Protein AF-A0A812PSZ4-F1 (afdb_monomer_lite)

Radius of gyration: 21.5 Å; chains: 1; bounding box: 54×51×53 Å

Foldseek 3Di:
DPDPDPPDDDDDDDDDDDDDDDDDPDDPPDDPPDPVNLVVVVVVVVVVCVPDVVVVVCQLLFKKKKWAQDPVLQVVLLVVLVVQVVQQVVQDDDPVCVVVVHDGDARPCHDPQLNSLLSVLVVQLVLDDDDLLNVLSVVVNPDDSVLVVQFWPGWAWPDSHDDPPGTTIIMTGTAPRHDPSNSVSSVSNQVVQCPDPPSSMHMGRDNDPSVVVVVSNVVVSVVVVD

pLDDT: mean 70.74, std 20.33, range [25.88, 92.56]

Secondary structure (DSSP, 8-state):
----SS--S---------------SSSSS-----HHHHHHHHHHHHHHHHT-THHHHHHHHHEEEEEE--HHHHHHHHHHHHHHHHHHHHTPPPHHHHHTTPPPPPPTT--HHHHHHHHHHHHHHHH--SSHHHHHHHHHHSS-HHHHHHHEEEEEESSSSPPTTSPEEEEEEE-TTS-HHHHHHHHHHHHHHHH-STTSEEEEE----HHHHHHHHHHHHHHHH-

Organism: NCBI:txid1628268

Sequence (226 aa):
MAAEHLAAALAYGNPVQQAPEGRARSTLARAEASSSDAELVTKLLRSRLLQGNSVQELLNSANLCLLVKAEEDKAHLSRLLEAYHAKQRDSALTPEQRRQGQQPKPHEWGPREVFVCSAVLERLAAKLTDGPGKEAVTALAEMSAEDMELYLANCGPEHATPKEGRPWKFKVSLTPLAPDSFRMHWTVLCKKLSRSKDLQWVLEPMRAPQTQVQKELWETLKARTA

Structure (mmCIF, N/CA/C/O backbone):
data_AF-A0A812PSZ4-F1
#
_entry.id   AF-A0A812PSZ4-F1
#
loop_
_atom_site.group_PDB
_atom_site.id
_atom_site.type_symbol
_atom_site.label_atom_id
_atom_site.label_alt_id
_atom_site.label_comp_id
_atom_site.label_asym_id
_atom_site.label_entity_id
_atom_site.label_seq_id
_atom_site.pdbx_PDB_ins_code
_atom_site.Cartn_x
_atom_site.Cartn_y
_atom_site.Cartn_z
_atom_site.occupancy
_atom_site.B_iso_or_equiv
_atom_site.auth_seq_id
_atom_site.auth_comp_id
_atom_site.auth_asym_id
_atom_site.auth_atom_id
_atom_site.pdbx_PDB_model_num
ATOM 1 N N . MET A 1 1 ? -19.575 23.545 -6.891 1.00 32.53 1 MET A N 1
ATOM 2 C CA . MET A 1 1 ? -18.444 24.365 -7.369 1.00 32.53 1 MET A CA 1
ATOM 3 C C . MET A 1 1 ? -17.154 23.618 -7.068 1.00 32.53 1 MET A C 1
ATOM 5 O O . MET A 1 1 ? -16.550 23.844 -6.034 1.00 32.53 1 MET A O 1
ATOM 9 N N . ALA A 1 2 ? -16.812 22.636 -7.901 1.00 33.97 2 ALA A N 1
ATOM 10 C CA . ALA A 1 2 ? -15.646 21.775 -7.716 1.00 33.97 2 ALA A CA 1
ATOM 11 C C . ALA A 1 2 ? -15.089 21.452 -9.105 1.00 33.97 2 ALA A C 1
ATOM 13 O O . ALA A 1 2 ? -15.500 20.471 -9.716 1.00 33.97 2 ALA A O 1
ATOM 14 N N . ALA A 1 3 ? -14.268 22.355 -9.646 1.00 34.34 3 ALA A N 1
ATOM 15 C CA . ALA A 1 3 ? -13.661 22.204 -10.967 1.00 34.34 3 ALA A CA 1
ATOM 16 C C . ALA A 1 3 ? -12.476 23.168 -11.186 1.00 34.34 3 ALA A C 1
ATOM 18 O O . ALA A 1 3 ? -12.420 23.796 -12.231 1.00 34.34 3 ALA A O 1
ATOM 19 N N . GLU A 1 4 ? -11.544 23.334 -10.234 1.00 34.75 4 GLU A N 1
ATOM 20 C CA . GLU A 1 4 ? -10.411 24.273 -10.433 1.00 34.75 4 GLU A CA 1
ATOM 21 C C . GLU A 1 4 ? -9.034 23.816 -9.906 1.00 34.75 4 GLU A C 1
ATOM 23 O O . GLU A 1 4 ? -8.120 24.623 -9.790 1.00 34.75 4 GLU A O 1
ATOM 28 N N . HIS A 1 5 ? -8.800 22.519 -9.678 1.00 35.69 5 HIS A N 1
ATOM 29 C CA . HIS A 1 5 ? -7.461 22.036 -9.277 1.00 35.69 5 HIS A CA 1
ATOM 30 C C . HIS A 1 5 ? -6.830 21.009 -10.228 1.00 35.69 5 HIS A C 1
ATOM 32 O O . HIS A 1 5 ? -6.075 20.146 -9.798 1.00 35.69 5 HIS A O 1
ATOM 38 N N . LEU A 1 6 ? -7.094 21.114 -11.536 1.00 34.34 6 LEU A N 1
ATOM 39 C CA . LEU A 1 6 ? -6.540 20.193 -12.546 1.00 34.34 6 LEU A CA 1
ATOM 40 C C . LEU A 1 6 ? -5.882 20.900 -13.749 1.00 34.34 6 LEU A C 1
ATOM 42 O O . LEU A 1 6 ? -5.831 20.349 -14.842 1.00 34.34 6 LEU A O 1
ATOM 46 N N . ALA A 1 7 ? -5.360 22.118 -13.560 1.00 32.59 7 ALA A N 1
ATOM 47 C CA . ALA A 1 7 ? -4.841 22.952 -14.653 1.00 32.59 7 ALA A CA 1
ATOM 48 C C . ALA A 1 7 ? -3.457 23.582 -14.382 1.00 32.59 7 ALA A C 1
ATOM 50 O O . ALA A 1 7 ? -3.260 24.766 -14.630 1.00 32.59 7 ALA A O 1
ATOM 51 N N . ALA A 1 8 ? -2.480 22.808 -13.897 1.00 32.72 8 ALA A N 1
ATOM 52 C CA . ALA A 1 8 ? -1.114 23.314 -13.677 1.00 32.72 8 ALA A CA 1
ATOM 53 C C . ALA A 1 8 ? 0.009 22.421 -14.246 1.00 32.72 8 ALA A C 1
ATOM 55 O O . ALA A 1 8 ? 1.119 22.432 -13.727 1.00 32.72 8 ALA A O 1
ATOM 56 N N . ALA A 1 9 ? -0.251 21.657 -15.317 1.00 33.12 9 ALA A N 1
ATOM 57 C CA . ALA A 1 9 ? 0.753 20.760 -15.914 1.00 33.12 9 ALA A CA 1
ATOM 58 C C . ALA A 1 9 ? 1.036 20.979 -17.415 1.00 33.12 9 ALA A C 1
ATOM 60 O O . ALA A 1 9 ? 1.727 20.170 -18.026 1.00 33.12 9 ALA A O 1
ATOM 61 N N . LEU A 1 10 ? 0.549 22.058 -18.039 1.00 36.53 10 LEU A N 1
ATOM 62 C CA . LEU A 1 10 ? 0.796 22.316 -19.466 1.00 36.53 10 LEU A CA 1
ATOM 63 C C . LEU A 1 10 ? 1.142 23.783 -19.738 1.00 36.53 10 LEU A C 1
ATOM 65 O O . LEU A 1 10 ? 0.261 24.590 -20.013 1.00 36.53 10 LEU A O 1
ATOM 69 N N . ALA A 1 11 ? 2.436 24.105 -19.720 1.00 31.66 11 ALA A N 1
ATOM 70 C CA . ALA A 1 11 ? 2.994 25.237 -20.463 1.00 31.66 11 ALA A CA 1
ATOM 71 C C . ALA A 1 11 ? 4.502 25.029 -20.696 1.00 31.66 11 ALA A C 1
ATOM 73 O O . ALA A 1 11 ? 5.339 25.330 -19.850 1.00 31.66 11 ALA A O 1
ATOM 74 N N . TYR A 1 12 ? 4.838 24.486 -21.867 1.00 28.44 12 TYR A N 1
ATOM 75 C CA . TYR A 1 12 ? 6.174 24.559 -22.460 1.00 28.44 12 TYR A CA 1
ATOM 76 C C . TYR A 1 12 ? 6.448 25.994 -22.941 1.00 28.44 12 TYR A C 1
ATOM 78 O O . TYR A 1 12 ? 5.582 26.600 -23.569 1.00 28.44 12 TYR A O 1
ATOM 86 N N . GLY A 1 13 ? 7.670 26.495 -22.742 1.00 25.88 13 GLY A N 1
ATOM 87 C CA . GLY A 1 13 ? 8.137 27.737 -23.366 1.00 25.88 13 GLY A CA 1
ATOM 88 C C . GLY A 1 13 ? 9.498 28.198 -22.847 1.00 25.88 13 GLY A C 1
ATOM 89 O O . GLY A 1 13 ? 9.572 28.959 -21.893 1.00 25.88 13 GLY A O 1
ATOM 90 N N . ASN A 1 14 ? 10.574 27.731 -23.480 1.00 30.83 14 ASN A N 1
ATOM 91 C CA . ASN A 1 14 ? 11.941 28.240 -23.295 1.00 30.83 14 ASN A CA 1
ATOM 92 C C . ASN A 1 14 ? 12.121 29.534 -24.130 1.00 30.83 14 ASN A C 1
ATOM 94 O O . ASN A 1 14 ? 11.454 29.658 -25.163 1.00 30.83 14 ASN A O 1
ATOM 98 N N . PRO A 1 15 ? 13.041 30.456 -23.776 1.00 35.78 15 PRO A N 1
ATOM 99 C CA . PRO A 1 15 ? 14.327 30.404 -24.477 1.00 35.78 15 PRO A CA 1
ATOM 100 C C . PRO A 1 15 ? 15.588 30.736 -23.649 1.00 35.78 15 PRO A C 1
ATOM 102 O O . PRO A 1 15 ? 15.593 31.470 -22.669 1.00 35.78 15 PRO A O 1
ATOM 105 N N . VAL A 1 16 ? 16.671 30.170 -24.182 1.00 35.59 16 VAL A N 1
ATOM 106 C CA . VAL A 1 16 ? 18.113 30.222 -23.890 1.00 35.59 16 VAL A CA 1
ATOM 107 C C . VAL A 1 16 ? 18.712 31.627 -23.699 1.00 35.59 16 VAL A C 1
ATOM 109 O O . VAL A 1 16 ? 18.491 32.492 -24.539 1.00 35.59 16 VAL A O 1
ATOM 112 N N . GLN A 1 17 ? 19.642 31.769 -22.738 1.00 31.45 17 GLN A N 1
ATOM 113 C CA . GLN A 1 17 ? 20.884 32.552 -22.894 1.00 31.45 17 GLN A CA 1
ATOM 114 C C . GLN A 1 17 ? 22.071 31.891 -22.140 1.00 31.45 17 GLN A C 1
ATOM 116 O O . GLN A 1 17 ? 21.931 31.401 -21.026 1.00 31.45 17 GLN A O 1
ATOM 121 N N . GLN A 1 18 ? 23.200 31.823 -22.856 1.00 28.73 18 GLN A N 1
ATOM 122 C CA . GLN A 1 18 ? 24.541 31.222 -22.637 1.00 28.73 18 GLN A CA 1
ATOM 123 C C . GLN A 1 18 ? 25.281 31.767 -21.390 1.00 28.73 18 GLN A C 1
ATOM 125 O O . GLN A 1 18 ? 24.938 32.855 -20.954 1.00 28.73 18 GLN A O 1
ATOM 130 N N . ALA A 1 19 ? 26.368 31.236 -20.803 1.00 28.03 19 ALA A N 1
ATOM 131 C CA . ALA A 1 19 ? 27.263 30.050 -20.812 1.00 28.03 19 ALA A CA 1
ATOM 132 C C . ALA A 1 19 ? 28.325 30.351 -19.689 1.00 28.03 19 ALA A C 1
ATOM 134 O O . ALA A 1 19 ? 28.126 31.324 -18.962 1.00 28.03 19 ALA A O 1
ATOM 135 N N . PRO A 1 20 ? 29.537 29.756 -19.616 1.00 41.50 20 PRO A N 1
ATOM 136 C CA . PRO A 1 20 ? 29.992 28.360 -19.634 1.00 41.50 20 PRO A CA 1
ATOM 137 C C . PRO A 1 20 ? 30.677 27.960 -18.297 1.00 41.50 20 PRO A C 1
ATOM 139 O O . PRO A 1 20 ? 31.147 28.820 -17.577 1.00 41.50 20 PRO A O 1
ATOM 142 N N . GLU A 1 21 ? 30.805 26.662 -18.006 1.00 32.38 21 GLU A N 1
ATOM 143 C CA . GLU A 1 21 ? 31.885 26.027 -17.207 1.00 32.38 21 GLU A CA 1
ATOM 144 C C . GLU A 1 21 ? 31.507 24.534 -17.107 1.00 32.38 21 GLU A C 1
ATOM 146 O O . GLU A 1 21 ? 30.445 24.167 -16.625 1.00 32.38 21 GLU A O 1
ATOM 151 N N . GLY A 1 22 ? 32.185 23.595 -17.761 1.00 27.23 22 GLY A N 1
ATOM 152 C CA . GLY A 1 22 ? 33.569 23.236 -17.486 1.00 27.23 22 GLY A CA 1
ATOM 153 C C . GLY A 1 22 ? 33.602 21.862 -16.801 1.00 27.23 22 GLY A C 1
ATOM 154 O O . GLY A 1 22 ? 33.708 21.781 -15.590 1.00 27.23 22 GLY A O 1
ATOM 155 N N . ARG A 1 23 ? 33.480 20.780 -17.591 1.00 39.84 23 ARG A N 1
ATOM 156 C CA . ARG A 1 23 ? 33.943 19.400 -17.293 1.00 39.84 23 ARG A CA 1
ATOM 157 C C . ARG A 1 23 ? 33.753 18.869 -15.850 1.00 39.84 23 ARG A C 1
ATOM 159 O O . ARG A 1 23 ? 34.704 18.849 -15.081 1.00 39.84 23 ARG A O 1
ATOM 166 N N . ALA A 1 24 ? 32.600 18.264 -15.538 1.00 35.78 24 ALA A N 1
ATOM 167 C CA . ALA A 1 24 ? 32.512 17.298 -14.420 1.00 35.78 24 ALA A CA 1
ATOM 168 C C . ALA A 1 24 ? 31.336 16.295 -14.477 1.00 35.78 24 ALA A C 1
ATOM 170 O O . ALA A 1 24 ? 31.001 15.681 -13.469 1.00 35.78 24 ALA A O 1
ATOM 171 N N . ARG A 1 25 ? 30.660 16.113 -15.620 1.00 35.38 25 ARG A N 1
ATOM 172 C CA . ARG A 1 25 ? 29.496 15.208 -15.714 1.00 35.38 25 ARG A CA 1
ATOM 173 C C . ARG A 1 25 ? 29.485 14.422 -17.024 1.00 35.38 25 ARG A C 1
ATOM 175 O O . ARG A 1 25 ? 28.700 14.731 -17.907 1.00 35.38 25 ARG A O 1
ATOM 182 N N . SER A 1 26 ? 30.376 13.440 -17.189 1.00 36.62 26 SER A N 1
ATOM 183 C CA . SER A 1 26 ? 30.213 12.409 -18.241 1.00 36.62 26 SER A CA 1
ATOM 184 C C . SER A 1 26 ? 31.081 11.148 -18.076 1.00 36.62 26 SER A C 1
ATOM 186 O O . SER A 1 26 ? 31.434 10.518 -19.066 1.00 36.62 26 SER A O 1
ATOM 188 N N . THR A 1 27 ? 31.414 10.720 -16.854 1.00 33.84 27 THR A N 1
ATOM 189 C CA . THR A 1 27 ? 32.215 9.488 -16.648 1.00 33.84 27 THR A CA 1
ATOM 190 C C . THR A 1 27 ? 31.611 8.471 -15.676 1.00 33.84 27 THR A C 1
ATOM 192 O O . THR A 1 27 ? 32.294 7.535 -15.283 1.00 33.84 27 THR A O 1
ATOM 195 N N . LEU A 1 28 ? 30.324 8.583 -15.327 1.00 35.78 28 LEU A N 1
ATOM 196 C CA . LEU A 1 28 ? 29.636 7.598 -14.469 1.00 35.78 28 LEU A CA 1
ATOM 197 C C . LEU A 1 28 ? 28.538 6.789 -15.177 1.00 35.78 28 LEU A C 1
ATOM 199 O O . LEU A 1 28 ? 27.848 6.006 -14.540 1.00 35.78 28 LEU A O 1
ATOM 203 N N . ALA A 1 29 ? 28.398 6.931 -16.496 1.00 38.75 29 ALA A N 1
ATOM 204 C CA . ALA A 1 29 ? 27.351 6.266 -17.272 1.00 38.75 29 ALA A CA 1
ATOM 205 C C . ALA A 1 29 ? 27.917 5.458 -18.449 1.00 38.75 29 ALA A C 1
ATOM 207 O O . ALA A 1 29 ? 27.446 5.604 -19.571 1.00 38.75 29 ALA A O 1
ATOM 208 N N . ARG A 1 30 ? 28.958 4.645 -18.214 1.00 39.66 30 ARG A N 1
ATOM 209 C CA . ARG A 1 30 ? 29.299 3.492 -19.072 1.00 39.66 30 ARG A CA 1
ATOM 210 C C . ARG A 1 30 ? 30.369 2.599 -18.435 1.00 39.66 30 ARG A C 1
ATOM 212 O O . ARG A 1 30 ? 31.444 2.410 -18.987 1.00 39.66 30 ARG A O 1
ATOM 219 N N . ALA A 1 31 ? 30.089 2.068 -17.251 1.00 39.00 31 ALA A N 1
ATOM 220 C CA . ALA A 1 31 ? 30.763 0.855 -16.807 1.00 39.00 31 ALA A CA 1
ATOM 221 C C . ALA A 1 31 ? 29.824 -0.296 -17.164 1.00 39.00 31 ALA A C 1
ATOM 223 O O . ALA A 1 31 ? 28.768 -0.448 -16.554 1.00 39.00 31 ALA A O 1
ATOM 224 N N . GLU A 1 32 ? 30.163 -1.043 -18.214 1.00 40.12 32 GLU A N 1
ATOM 225 C CA . GLU A 1 32 ? 29.604 -2.375 -18.424 1.00 40.12 32 GLU A CA 1
ATOM 226 C C . GLU A 1 32 ? 29.828 -3.142 -17.121 1.00 40.12 32 GLU A C 1
ATOM 228 O O . GLU A 1 32 ? 30.970 -3.333 -16.703 1.00 40.12 32 G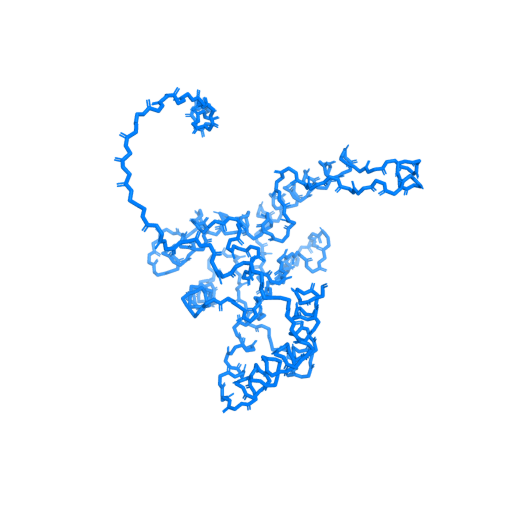LU A O 1
ATOM 233 N N . ALA A 1 33 ? 28.738 -3.468 -16.423 1.00 42.44 33 ALA A N 1
ATOM 234 C CA . ALA A 1 33 ? 28.789 -4.194 -15.168 1.00 42.44 33 ALA A CA 1
ATOM 235 C C . ALA A 1 33 ? 29.486 -5.529 -15.434 1.00 42.44 33 ALA A C 1
ATOM 237 O O . ALA A 1 33 ? 28.913 -6.446 -16.026 1.00 42.44 33 ALA A O 1
ATOM 238 N N . SER A 1 34 ? 30.755 -5.615 -15.042 1.00 44.41 34 SER A N 1
ATOM 239 C CA . SER A 1 34 ? 31.493 -6.859 -15.114 1.00 44.41 34 SER A CA 1
ATOM 240 C C . SER A 1 34 ? 30.770 -7.870 -14.219 1.00 44.41 34 SER A C 1
ATOM 242 O O . SER A 1 34 ? 30.321 -7.544 -13.117 1.00 44.41 34 SER A O 1
ATOM 244 N N . SER A 1 35 ? 30.635 -9.110 -14.689 1.00 51.97 35 SER A N 1
ATOM 245 C CA . SER A 1 35 ? 29.988 -10.219 -13.966 1.00 51.97 35 SER A CA 1
ATOM 246 C C . SER A 1 35 ? 30.483 -10.382 -12.516 1.00 51.97 35 SER A C 1
ATOM 248 O O . SER A 1 35 ? 29.769 -10.938 -11.686 1.00 51.97 35 SER A O 1
ATOM 250 N N . SER A 1 36 ? 31.692 -9.900 -12.215 1.00 50.34 36 SER A N 1
ATOM 251 C CA . SER A 1 36 ? 32.326 -9.910 -10.895 1.00 50.34 36 SER A CA 1
ATOM 252 C C . SER A 1 36 ? 31.709 -8.892 -9.928 1.00 50.34 36 SER A C 1
ATOM 254 O O . SER A 1 36 ? 31.480 -9.209 -8.760 1.00 50.34 36 SER A O 1
ATOM 256 N N . ASP A 1 37 ? 31.391 -7.684 -10.396 1.00 49.25 37 ASP A N 1
ATOM 257 C CA . ASP A 1 37 ? 30.901 -6.599 -9.536 1.00 49.25 37 ASP A CA 1
ATOM 258 C C . ASP A 1 37 ? 29.447 -6.826 -9.124 1.00 49.25 37 ASP A C 1
ATOM 260 O O . ASP A 1 37 ? 29.085 -6.628 -7.963 1.00 49.25 37 ASP A O 1
ATOM 264 N N . ALA A 1 38 ? 28.624 -7.345 -10.039 1.00 55.50 38 ALA A N 1
ATOM 265 C CA . ALA A 1 38 ? 27.256 -7.759 -9.734 1.00 55.50 38 ALA A CA 1
ATOM 266 C C . ALA A 1 38 ? 27.229 -8.891 -8.690 1.00 55.50 38 ALA A C 1
ATOM 268 O O . ALA A 1 38 ? 26.411 -8.879 -7.764 1.00 55.50 38 ALA A O 1
ATOM 269 N N . GLU A 1 39 ? 28.157 -9.847 -8.782 1.00 52.69 39 GLU A N 1
ATOM 270 C CA . GLU A 1 39 ? 28.282 -10.936 -7.813 1.00 52.69 39 GLU A CA 1
ATOM 271 C C . GLU A 1 39 ? 28.783 -10.431 -6.449 1.00 52.69 39 GLU A C 1
ATOM 273 O O . GLU A 1 39 ? 28.293 -10.871 -5.405 1.00 52.69 39 GLU A O 1
ATOM 278 N N . LEU A 1 40 ? 29.708 -9.468 -6.438 1.00 53.47 40 LEU A N 1
ATOM 279 C CA . LEU A 1 40 ? 30.221 -8.840 -5.221 1.00 53.47 40 LEU A CA 1
ATOM 280 C C . LEU A 1 40 ? 29.141 -8.015 -4.509 1.00 53.47 40 LEU A C 1
ATOM 282 O O . LEU A 1 40 ? 28.954 -8.170 -3.302 1.00 53.47 40 LEU A O 1
ATOM 286 N N . VAL A 1 41 ? 28.379 -7.204 -5.251 1.00 58.16 41 VAL A N 1
ATOM 287 C CA . VAL A 1 41 ? 27.218 -6.452 -4.742 1.00 58.16 41 VAL A CA 1
ATOM 288 C C . VAL A 1 41 ? 26.181 -7.415 -4.173 1.00 58.16 41 VAL A C 1
ATOM 290 O O . VAL A 1 41 ? 25.688 -7.220 -3.064 1.00 58.16 41 VAL A O 1
ATOM 293 N N . THR A 1 42 ? 25.925 -8.522 -4.868 1.00 54.72 42 THR A N 1
ATOM 294 C CA . THR A 1 42 ? 25.014 -9.572 -4.405 1.00 54.72 42 THR A CA 1
ATOM 295 C C . THR A 1 42 ? 25.499 -10.241 -3.113 1.00 54.72 42 THR A C 1
ATOM 297 O O . THR A 1 42 ? 24.707 -10.473 -2.194 1.00 54.72 42 THR A O 1
ATOM 300 N N . LYS A 1 43 ? 26.799 -10.542 -3.001 1.00 51.47 43 LYS A N 1
ATOM 301 C CA . LYS A 1 43 ? 27.416 -11.125 -1.795 1.00 51.47 43 LYS A CA 1
ATOM 302 C C . LYS A 1 43 ? 27.419 -10.139 -0.622 1.00 51.47 43 LYS A C 1
ATOM 304 O O . LYS A 1 43 ? 27.134 -10.547 0.503 1.00 51.47 43 LYS A O 1
ATOM 309 N N . LEU A 1 44 ? 27.664 -8.854 -0.876 1.00 56.09 44 LEU A N 1
ATOM 310 C CA . LEU A 1 44 ? 27.598 -7.780 0.120 1.00 56.09 44 LEU A CA 1
ATOM 311 C C . LEU A 1 44 ? 26.170 -7.556 0.620 1.00 56.09 44 LEU A C 1
ATOM 313 O O . LEU A 1 44 ? 25.963 -7.477 1.830 1.00 56.09 44 LEU A O 1
ATOM 317 N N . LEU A 1 45 ? 25.185 -7.541 -0.282 1.00 59.78 45 LEU A N 1
ATOM 318 C CA . LEU A 1 45 ? 23.765 -7.472 0.066 1.00 59.78 45 LEU A CA 1
ATOM 319 C C . LEU A 1 45 ? 23.349 -8.678 0.913 1.00 59.78 45 LEU A C 1
ATOM 321 O O . LEU A 1 45 ? 22.751 -8.500 1.970 1.00 59.78 45 LEU A O 1
ATOM 325 N N . ARG A 1 46 ? 23.731 -9.902 0.520 1.00 56.75 46 ARG A N 1
ATOM 326 C CA . ARG A 1 46 ? 23.471 -11.120 1.311 1.00 56.75 46 ARG A CA 1
ATOM 327 C C . ARG A 1 46 ? 24.122 -11.076 2.691 1.00 56.75 46 ARG A C 1
ATOM 329 O O . ARG A 1 46 ? 23.474 -11.444 3.664 1.00 56.75 46 ARG A O 1
ATOM 336 N N . SER A 1 47 ? 25.370 -10.622 2.784 1.00 55.38 47 SER A N 1
ATOM 337 C CA . SER A 1 47 ? 26.094 -10.504 4.055 1.00 55.38 47 SER A CA 1
ATOM 338 C C . SER A 1 47 ? 25.448 -9.467 4.980 1.00 55.38 47 SER A C 1
ATOM 340 O O . SER A 1 47 ? 25.192 -9.751 6.149 1.00 55.38 47 SER A O 1
ATOM 342 N N . ARG A 1 48 ? 25.086 -8.294 4.443 1.00 53.75 48 ARG A N 1
ATOM 343 C CA . ARG A 1 48 ? 24.406 -7.230 5.196 1.00 53.75 48 ARG A CA 1
ATOM 344 C C . ARG A 1 48 ? 23.005 -7.616 5.639 1.00 53.75 48 ARG A C 1
ATOM 346 O O . ARG A 1 48 ? 22.619 -7.260 6.747 1.00 53.75 48 ARG A O 1
ATOM 353 N N . LEU A 1 49 ? 22.281 -8.368 4.814 1.00 54.97 49 LEU A N 1
ATOM 354 C CA . LEU A 1 49 ? 21.018 -8.966 5.216 1.00 54.97 49 LEU A CA 1
ATOM 355 C C . LEU A 1 49 ? 21.277 -9.981 6.337 1.00 54.97 49 LEU A C 1
ATOM 357 O O . LEU A 1 49 ? 20.762 -9.815 7.422 1.00 54.97 49 LEU A O 1
ATOM 361 N N . LEU A 1 50 ? 22.143 -10.977 6.178 1.00 53.38 50 LEU A N 1
ATOM 362 C CA . LEU A 1 50 ? 22.272 -12.063 7.164 1.00 53.38 50 LEU A CA 1
ATOM 363 C C . LEU A 1 50 ? 22.858 -11.670 8.537 1.00 53.38 50 LEU A C 1
ATOM 365 O O . LEU A 1 50 ? 22.662 -12.415 9.494 1.00 53.38 50 LEU A O 1
ATOM 369 N N . GLN A 1 51 ? 23.561 -10.541 8.665 1.00 52.41 51 GLN A N 1
ATOM 370 C CA . GLN A 1 51 ? 24.287 -10.186 9.896 1.00 52.41 51 GLN A CA 1
ATOM 371 C C . GLN A 1 51 ? 23.477 -9.437 10.973 1.00 52.41 51 GLN A C 1
ATOM 373 O O . GLN A 1 51 ? 24.011 -9.199 12.054 1.00 52.41 51 GLN A O 1
ATOM 378 N N . GLY A 1 52 ? 22.212 -9.069 10.742 1.00 46.81 52 GLY A N 1
ATOM 379 C CA . GLY A 1 52 ? 21.450 -8.257 11.699 1.00 46.81 52 GLY A CA 1
ATOM 380 C C . GLY A 1 52 ? 20.201 -8.931 12.267 1.00 46.81 52 GLY A C 1
ATOM 381 O O . GLY A 1 52 ? 19.371 -9.439 11.513 1.00 46.81 52 GLY A O 1
ATOM 382 N N . ASN A 1 53 ? 19.955 -8.733 13.572 1.00 46.22 53 ASN A N 1
ATOM 383 C CA . ASN A 1 53 ? 18.591 -8.672 14.141 1.00 46.22 53 ASN A CA 1
ATOM 384 C C . ASN A 1 53 ? 17.659 -7.758 13.305 1.00 46.22 53 ASN A C 1
ATOM 386 O O . ASN A 1 53 ? 16.440 -7.921 13.311 1.00 46.22 53 ASN A O 1
ATOM 390 N N . SER A 1 54 ? 18.255 -6.862 12.513 1.00 50.22 54 SER A N 1
ATOM 391 C CA . SER A 1 54 ? 17.652 -6.051 11.464 1.00 50.22 54 SER A CA 1
ATOM 392 C C . SER A 1 54 ? 16.856 -6.837 10.427 1.00 50.22 54 SER A C 1
ATOM 394 O O . SER A 1 54 ? 15.881 -6.284 9.950 1.00 50.22 54 SER A O 1
ATOM 396 N N . VAL A 1 55 ? 17.176 -8.098 10.087 1.00 50.88 55 VAL A N 1
ATOM 397 C CA . VAL A 1 55 ? 16.312 -8.883 9.178 1.00 50.88 55 VAL A CA 1
ATOM 398 C C . VAL A 1 55 ? 14.973 -9.097 9.832 1.00 50.88 55 VAL A C 1
ATOM 400 O O . VAL A 1 55 ? 13.974 -8.770 9.228 1.00 50.88 55 VAL A O 1
ATOM 403 N N . GLN A 1 56 ? 14.919 -9.564 11.076 1.00 44.50 56 GLN A N 1
ATOM 404 C CA . GLN A 1 56 ? 13.650 -9.798 11.763 1.00 44.50 56 GLN A CA 1
ATOM 405 C C . GLN A 1 56 ? 12.796 -8.515 11.861 1.00 44.50 56 GLN A C 1
ATOM 407 O O . GLN A 1 56 ? 11.579 -8.570 11.696 1.00 44.50 56 GLN A O 1
ATOM 412 N N . GLU A 1 57 ? 13.419 -7.355 12.083 1.00 48.97 57 GLU A N 1
ATOM 413 C CA . GLU A 1 57 ? 12.748 -6.044 12.127 1.00 48.97 57 GLU A CA 1
ATOM 414 C C . GLU A 1 57 ? 12.342 -5.526 10.733 1.00 48.97 57 GLU A C 1
ATOM 416 O O . GLU A 1 57 ? 11.225 -5.031 10.558 1.00 48.97 57 GLU A O 1
ATOM 421 N N . LEU A 1 58 ? 13.185 -5.734 9.715 1.00 49.75 58 LEU A N 1
ATOM 422 C CA . LEU A 1 58 ? 12.857 -5.553 8.296 1.00 49.75 58 LEU A CA 1
ATOM 423 C C . LEU A 1 58 ? 11.690 -6.458 7.893 1.00 49.75 58 LEU A C 1
ATOM 425 O O . LEU A 1 58 ? 10.787 -6.006 7.210 1.00 49.75 58 LEU A O 1
ATOM 429 N N . LEU A 1 59 ? 11.663 -7.708 8.352 1.00 50.56 59 LEU A N 1
ATOM 430 C CA . LEU A 1 59 ? 10.643 -8.713 8.055 1.00 50.56 59 LEU A CA 1
ATOM 431 C C . LEU A 1 59 ? 9.300 -8.369 8.704 1.00 50.56 59 LEU A C 1
ATOM 433 O O . LEU A 1 59 ? 8.262 -8.482 8.057 1.00 50.56 59 LEU A O 1
ATOM 437 N N . ASN A 1 60 ? 9.321 -7.919 9.961 1.00 49.75 60 ASN A N 1
ATOM 438 C CA . ASN A 1 60 ? 8.118 -7.525 10.698 1.00 49.75 60 ASN A CA 1
ATOM 439 C C . ASN A 1 60 ? 7.513 -6.205 10.188 1.00 49.75 60 ASN A C 1
ATOM 441 O O . ASN A 1 60 ? 6.328 -5.963 10.407 1.00 49.75 60 ASN A O 1
ATOM 445 N N . SER A 1 61 ? 8.309 -5.361 9.521 1.00 54.78 61 SER A N 1
ATOM 446 C CA . SER A 1 61 ? 7.862 -4.105 8.899 1.00 54.78 61 SER A CA 1
ATOM 447 C C . SER A 1 61 ? 7.627 -4.212 7.388 1.00 54.78 61 SER A C 1
ATOM 449 O O . SER A 1 61 ? 6.974 -3.342 6.819 1.00 54.78 61 SER A O 1
ATOM 451 N N . ALA A 1 62 ? 8.132 -5.261 6.730 1.00 64.94 62 ALA A N 1
ATOM 452 C CA . ALA A 1 62 ? 8.037 -5.421 5.281 1.00 64.94 62 ALA A CA 1
ATOM 453 C C . ALA A 1 62 ? 6.692 -5.960 4.816 1.00 64.94 62 ALA A C 1
ATOM 455 O O . ALA A 1 62 ? 6.333 -5.700 3.682 1.00 64.94 62 ALA A O 1
ATOM 456 N N . ASN A 1 63 ? 5.948 -6.702 5.635 1.00 75.88 63 ASN A N 1
ATOM 457 C CA . ASN A 1 63 ? 4.650 -7.238 5.235 1.00 75.88 63 ASN A CA 1
ATOM 458 C C . ASN A 1 63 ? 3.578 -6.813 6.230 1.00 75.88 63 ASN A C 1
ATOM 460 O O . ASN A 1 63 ? 3.624 -7.163 7.408 1.00 75.88 63 ASN A O 1
ATOM 464 N N . LEU A 1 64 ? 2.589 -6.080 5.742 1.00 83.62 64 LEU A N 1
ATOM 465 C CA . LEU A 1 64 ? 1.491 -5.525 6.515 1.00 83.62 64 LEU A CA 1
ATOM 466 C C . LEU A 1 64 ? 0.163 -5.991 5.912 1.00 83.62 64 LEU A C 1
ATOM 468 O O . LEU A 1 64 ? 0.025 -6.165 4.699 1.00 83.62 64 LEU A O 1
ATOM 472 N N . CYS A 1 65 ? -0.832 -6.197 6.764 1.00 86.31 65 CYS A N 1
ATOM 473 C CA . CYS A 1 65 ? -2.197 -6.486 6.366 1.00 86.31 65 CYS A CA 1
ATOM 474 C C . CYS A 1 65 ? -3.120 -5.391 6.880 1.00 86.31 65 CYS A C 1
ATOM 476 O O . CYS A 1 65 ? -3.267 -5.201 8.085 1.00 86.31 65 CYS A O 1
ATOM 478 N N . LEU A 1 66 ? -3.751 -4.682 5.953 1.00 88.25 66 LEU A N 1
ATOM 479 C CA . LEU A 1 66 ? -4.746 -3.672 6.252 1.00 88.25 66 LEU A CA 1
ATOM 480 C C . LEU A 1 66 ? -6.146 -4.274 6.108 1.00 88.25 66 LEU A C 1
ATOM 482 O O . LEU A 1 66 ? -6.518 -4.792 5.058 1.00 88.25 66 LEU A O 1
ATOM 486 N N . LEU A 1 67 ? -6.927 -4.217 7.176 1.00 89.31 67 LEU A N 1
ATOM 487 C CA . LEU A 1 67 ? -8.279 -4.740 7.276 1.00 89.31 67 LEU A CA 1
ATOM 488 C C . LEU A 1 67 ? -9.270 -3.581 7.213 1.00 89.31 67 LEU A C 1
ATOM 490 O O . LEU A 1 67 ? -9.365 -2.795 8.155 1.00 89.31 67 LEU A O 1
ATOM 494 N N . VAL A 1 68 ? -10.049 -3.518 6.138 1.00 89.88 68 VAL A N 1
ATOM 495 C CA . VAL A 1 68 ? -11.124 -2.535 5.958 1.00 89.88 68 VAL A CA 1
ATOM 496 C C . VAL A 1 68 ? -12.439 -3.159 6.414 1.00 89.88 68 VAL A C 1
ATOM 498 O O . VAL A 1 68 ? -12.889 -4.149 5.831 1.00 89.88 68 VAL A O 1
ATOM 501 N N . LYS A 1 69 ? -13.060 -2.627 7.472 1.00 89.25 69 LYS A N 1
ATOM 502 C CA . LYS A 1 69 ? -14.326 -3.159 8.014 1.00 89.25 69 LYS A CA 1
ATOM 503 C C . LYS A 1 69 ? -15.545 -2.371 7.555 1.00 89.25 69 LYS A C 1
ATOM 505 O O . LYS A 1 69 ? -16.565 -2.996 7.284 1.00 89.25 69 LYS A O 1
ATOM 510 N N . ALA A 1 70 ? -15.428 -1.050 7.431 1.00 88.44 70 ALA A N 1
ATOM 511 C CA . ALA A 1 70 ? -16.529 -0.179 7.032 1.00 88.44 70 ALA A CA 1
ATOM 512 C C . ALA A 1 70 ? -17.009 -0.486 5.603 1.00 88.44 70 ALA A C 1
ATOM 514 O O . ALA A 1 70 ? -16.220 -0.452 4.658 1.00 88.44 70 ALA A O 1
ATOM 515 N N . GLU A 1 71 ? -18.305 -0.760 5.439 1.00 88.19 71 GLU A N 1
ATOM 516 C CA . GLU A 1 71 ? -18.898 -1.097 4.135 1.00 88.19 71 GLU A CA 1
ATOM 517 C C . GLU A 1 71 ? -18.810 0.059 3.131 1.00 88.19 71 GLU A C 1
ATOM 519 O O . GLU A 1 71 ? -18.552 -0.167 1.951 1.00 88.19 71 GLU A O 1
ATOM 524 N N . GLU A 1 72 ? -18.925 1.308 3.592 1.00 89.75 72 GLU A N 1
ATOM 525 C CA . GLU A 1 72 ? -18.753 2.492 2.740 1.00 89.75 72 GLU A CA 1
ATOM 526 C C . GLU A 1 72 ? -17.360 2.549 2.099 1.00 89.75 72 GLU A C 1
ATOM 528 O O . GLU A 1 72 ? -17.218 2.867 0.915 1.00 89.75 72 GLU A O 1
ATOM 533 N N . ASP A 1 73 ? -16.324 2.203 2.867 1.00 90.19 73 ASP A N 1
ATOM 534 C CA . ASP A 1 73 ? -14.944 2.184 2.388 1.00 90.19 73 ASP A CA 1
ATOM 535 C C . ASP A 1 73 ? -14.689 1.007 1.449 1.00 90.19 73 ASP A C 1
ATOM 537 O O . ASP A 1 73 ? -14.038 1.180 0.417 1.00 90.19 73 ASP A O 1
ATOM 541 N N . LYS A 1 74 ? -15.268 -0.164 1.739 1.00 90.81 74 LYS A N 1
ATOM 542 C CA . LYS A 1 74 ? -15.223 -1.313 0.823 1.00 90.81 74 LYS A CA 1
ATOM 543 C C . LYS A 1 74 ? -15.886 -0.990 -0.511 1.00 90.81 74 LYS A C 1
ATOM 545 O O . LYS A 1 74 ? -15.298 -1.262 -1.557 1.00 90.81 74 LYS A O 1
ATOM 550 N N . ALA A 1 75 ? -17.075 -0.389 -0.494 1.00 90.25 75 ALA A N 1
ATOM 551 C CA . ALA A 1 75 ? -17.796 -0.015 -1.707 1.00 90.25 75 ALA A CA 1
ATOM 552 C C . ALA A 1 75 ? -17.019 1.024 -2.526 1.00 90.25 75 ALA A C 1
ATOM 554 O O . ALA A 1 75 ? -16.907 0.896 -3.744 1.00 90.25 75 ALA A O 1
ATOM 555 N N . HIS A 1 76 ? -16.439 2.030 -1.867 1.00 90.94 76 HIS A N 1
ATOM 556 C CA . HIS A 1 76 ? -15.636 3.046 -2.542 1.00 90.94 76 HIS A CA 1
ATOM 557 C C . HIS A 1 76 ? -14.376 2.465 -3.197 1.00 90.94 76 HIS A C 1
ATOM 559 O O . HIS A 1 76 ? -14.157 2.677 -4.389 1.00 90.94 76 HIS A O 1
ATOM 565 N N . LEU A 1 77 ? -13.583 1.690 -2.450 1.00 90.94 77 LEU A N 1
ATOM 566 C CA . LEU A 1 77 ? -12.370 1.058 -2.977 1.00 90.94 77 LEU A CA 1
ATOM 567 C C . LEU A 1 77 ? -12.685 0.044 -4.086 1.00 90.94 77 LEU A C 1
ATOM 569 O O . LEU A 1 77 ? -11.927 -0.058 -5.047 1.00 90.94 77 LEU A O 1
ATOM 573 N N . SER A 1 78 ? -13.819 -0.663 -3.997 1.00 92.56 78 SER A N 1
ATOM 574 C CA . SER A 1 78 ? -14.269 -1.578 -5.057 1.00 92.56 78 SER A CA 1
ATOM 575 C C . SER A 1 78 ? -14.540 -0.828 -6.359 1.00 92.56 78 SER A C 1
ATOM 577 O O . SER A 1 78 ? -14.010 -1.212 -7.396 1.00 92.56 78 SER A O 1
ATOM 579 N N . ARG A 1 79 ? -15.271 0.294 -6.302 1.00 92.56 79 ARG A N 1
ATOM 580 C CA . ARG A 1 79 ? -15.541 1.126 -7.489 1.00 92.56 79 ARG A CA 1
ATOM 581 C C . ARG A 1 79 ? -14.261 1.685 -8.112 1.00 92.56 79 ARG A C 1
ATOM 583 O O . ARG A 1 79 ? -14.145 1.716 -9.333 1.00 92.56 79 ARG A O 1
ATOM 590 N N . LEU A 1 80 ? -13.294 2.108 -7.293 1.00 90.94 80 LEU A N 1
ATOM 591 C CA . LEU A 1 80 ? -11.998 2.589 -7.790 1.00 90.94 80 LEU A CA 1
ATOM 592 C C . LEU A 1 80 ? -11.207 1.483 -8.497 1.00 90.94 80 LEU A C 1
ATOM 594 O O . LEU A 1 80 ? -10.656 1.708 -9.574 1.00 90.94 80 LEU A O 1
ATOM 598 N N . LEU A 1 81 ? -11.179 0.278 -7.925 1.00 91.12 81 LEU A N 1
ATOM 599 C CA . LEU A 1 81 ? -10.526 -0.879 -8.537 1.00 91.12 81 LEU A CA 1
ATOM 600 C C . LEU A 1 81 ? -11.213 -1.311 -9.837 1.00 91.12 81 LEU A C 1
ATOM 602 O O . LEU A 1 81 ? -10.536 -1.628 -10.814 1.00 91.12 81 LEU A O 1
ATOM 606 N N . GLU A 1 82 ? -12.543 -1.299 -9.876 1.00 92.06 82 GLU A N 1
ATOM 607 C CA . GLU A 1 82 ? -13.312 -1.568 -11.094 1.00 92.06 82 GLU A CA 1
ATOM 608 C C . GLU A 1 82 ? -13.002 -0.546 -12.191 1.00 92.06 82 GLU A C 1
ATOM 610 O O . GLU A 1 82 ? -12.763 -0.941 -13.334 1.00 92.06 82 GLU A O 1
ATOM 615 N N . ALA A 1 83 ? -12.928 0.743 -11.846 1.00 90.38 83 ALA A N 1
ATOM 616 C CA . ALA A 1 83 ? -12.556 1.801 -12.782 1.00 90.38 83 ALA A CA 1
ATOM 617 C C . ALA A 1 83 ? -11.130 1.612 -13.326 1.00 90.38 83 ALA A C 1
ATOM 619 O O . ALA A 1 83 ? -10.915 1.739 -14.532 1.00 90.38 83 ALA A O 1
ATOM 620 N N . TYR A 1 84 ? -10.177 1.240 -12.463 1.00 90.69 84 TYR A N 1
ATOM 621 C CA . TYR A 1 84 ? -8.805 0.924 -12.877 1.00 90.69 84 TYR A CA 1
ATOM 622 C C . TYR A 1 84 ? -8.796 -0.248 -13.866 1.00 90.69 84 TYR A C 1
ATOM 624 O O . TYR A 1 84 ? -8.201 -0.179 -14.938 1.00 90.69 84 TYR A O 1
ATOM 632 N N . HIS A 1 85 ? -9.521 -1.325 -13.557 1.00 88.94 85 HIS A N 1
ATOM 633 C CA . HIS A 1 85 ? -9.591 -2.486 -14.440 1.00 88.94 85 HIS A CA 1
ATOM 634 C C . HIS A 1 85 ? -10.318 -2.207 -15.759 1.00 88.94 85 HIS A C 1
ATOM 636 O O . HIS A 1 85 ? -9.945 -2.786 -16.779 1.00 88.94 85 HIS A O 1
ATOM 642 N N . ALA A 1 86 ? -11.326 -1.333 -15.771 1.00 88.38 86 ALA A N 1
ATOM 643 C CA . ALA A 1 86 ? -11.977 -0.898 -17.003 1.00 88.38 86 ALA A CA 1
ATOM 644 C C . ALA A 1 86 ? -10.980 -0.171 -17.920 1.00 88.38 86 ALA A C 1
ATOM 646 O O . ALA A 1 86 ? -10.789 -0.584 -19.061 1.00 88.38 86 ALA A O 1
ATOM 647 N N . LYS A 1 87 ? -10.240 0.805 -17.381 1.00 86.69 87 LYS A N 1
ATOM 648 C CA . LYS A 1 87 ? -9.197 1.539 -18.116 1.00 86.69 87 LYS A CA 1
ATOM 649 C C . LYS A 1 87 ? -8.076 0.639 -18.635 1.00 86.69 87 LYS A C 1
ATOM 651 O O . LYS A 1 87 ? -7.615 0.794 -19.769 1.00 86.69 87 LYS A O 1
ATOM 656 N N . GLN A 1 88 ? -7.680 -0.353 -17.841 1.00 85.38 88 GLN A N 1
ATOM 657 C CA . GLN A 1 88 ? -6.697 -1.347 -18.256 1.00 85.38 88 GLN A CA 1
ATOM 658 C C . GLN A 1 88 ? -7.190 -2.208 -19.429 1.00 85.38 88 GLN A C 1
ATOM 660 O O . GLN A 1 88 ? -6.394 -2.557 -20.301 1.00 85.38 88 GLN A O 1
ATOM 665 N N . ARG A 1 89 ? -8.485 -2.550 -19.470 1.00 84.25 89 ARG A N 1
ATOM 666 C CA . ARG A 1 89 ? -9.083 -3.294 -20.593 1.00 84.25 89 ARG A CA 1
ATOM 667 C C . ARG A 1 89 ? -9.155 -2.448 -21.856 1.00 84.25 89 ARG A C 1
ATOM 669 O O . ARG A 1 89 ? -8.837 -2.968 -22.920 1.00 84.25 89 ARG A O 1
ATOM 676 N N . ASP A 1 90 ? -9.495 -1.169 -21.732 1.00 80.44 90 ASP A N 1
ATOM 677 C CA . ASP A 1 90 ? -9.531 -0.239 -22.868 1.00 80.44 90 ASP A CA 1
ATOM 678 C C . ASP A 1 90 ? -8.143 -0.073 -23.510 1.00 80.44 90 ASP A C 1
ATOM 680 O O . ASP A 1 90 ? -8.015 0.115 -24.717 1.00 80.44 90 ASP A O 1
ATOM 684 N N . SER A 1 91 ? -7.090 -0.205 -22.699 1.00 76.06 91 SER A N 1
ATOM 685 C CA . SER A 1 91 ? -5.689 -0.118 -23.128 1.00 76.06 91 SER A CA 1
ATOM 686 C C . SER A 1 91 ? -5.072 -1.475 -23.498 1.00 76.06 91 SER A C 1
ATOM 688 O O . SER A 1 91 ? -3.879 -1.553 -23.808 1.00 76.06 91 SER A O 1
ATOM 690 N N . ALA A 1 92 ? -5.849 -2.562 -23.446 1.00 79.25 92 ALA A N 1
ATOM 691 C CA . ALA A 1 92 ? -5.340 -3.905 -23.675 1.00 79.25 92 ALA A CA 1
ATOM 692 C C . ALA A 1 92 ? -5.037 -4.138 -25.159 1.00 79.25 92 ALA A C 1
ATOM 694 O O . ALA A 1 92 ? -5.860 -3.897 -26.039 1.00 79.25 92 ALA A O 1
ATOM 695 N N . LEU A 1 93 ? -3.858 -4.696 -25.434 1.00 80.75 93 LEU A N 1
ATOM 696 C CA . LEU A 1 93 ? -3.489 -5.084 -26.790 1.00 80.75 93 LEU A CA 1
ATOM 697 C C . LEU A 1 93 ? -4.425 -6.164 -27.325 1.00 80.75 93 LEU A C 1
ATOM 699 O O . LEU A 1 93 ? -4.668 -7.183 -26.655 1.00 80.75 93 LEU A O 1
ATOM 703 N N . THR A 1 94 ? -4.849 -5.978 -28.572 1.00 82.81 94 THR A N 1
ATOM 704 C CA . THR A 1 94 ? -5.554 -7.000 -29.346 1.00 82.81 94 THR A CA 1
ATOM 705 C C . THR A 1 94 ? -4.653 -8.224 -29.584 1.00 82.81 94 THR A C 1
ATOM 707 O O . THR A 1 94 ? -3.421 -8.118 -29.544 1.00 82.81 94 THR A O 1
ATOM 710 N N . PRO A 1 95 ? -5.227 -9.414 -29.845 1.00 81.25 95 PRO A N 1
ATOM 711 C CA . PRO A 1 95 ? -4.444 -10.619 -30.128 1.00 81.25 95 PRO A CA 1
ATOM 712 C C . PRO A 1 95 ? -3.461 -10.458 -31.299 1.00 81.25 95 PRO A C 1
ATOM 714 O O . PRO A 1 95 ? -2.374 -11.031 -31.269 1.00 81.25 95 PRO A O 1
ATOM 717 N N . GLU A 1 96 ? -3.815 -9.661 -32.308 1.00 80.88 96 GLU A N 1
ATOM 718 C CA . GLU A 1 96 ? -2.975 -9.387 -33.479 1.00 80.88 96 GLU A CA 1
ATOM 719 C C . GLU A 1 96 ? -1.757 -8.530 -33.125 1.00 80.88 96 GLU A C 1
ATOM 721 O O . GLU A 1 96 ? -0.634 -8.876 -33.487 1.00 80.88 96 GLU A O 1
ATOM 726 N N . GLN A 1 97 ? -1.948 -7.479 -32.326 1.00 82.94 97 GLN A N 1
ATOM 727 C CA . GLN A 1 97 ? -0.855 -6.632 -31.842 1.00 82.94 97 GLN A CA 1
ATOM 728 C C . GLN A 1 97 ? 0.138 -7.414 -30.970 1.00 82.94 97 GLN A C 1
ATOM 730 O O . GLN A 1 97 ? 1.348 -7.218 -31.081 1.00 82.94 97 GLN A O 1
ATOM 735 N N . ARG A 1 98 ? -0.348 -8.367 -30.160 1.00 81.12 98 ARG A N 1
ATOM 736 C CA . ARG A 1 98 ? 0.525 -9.264 -29.379 1.00 81.12 98 ARG A CA 1
ATOM 737 C C . ARG A 1 98 ? 1.363 -10.175 -30.271 1.00 81.12 98 ARG A C 1
ATOM 739 O O . ARG A 1 98 ? 2.541 -10.373 -29.992 1.00 81.12 98 ARG A O 1
ATOM 746 N N . ARG A 1 99 ? 0.783 -10.711 -31.353 1.00 82.69 99 ARG A N 1
ATOM 747 C CA . ARG A 1 99 ? 1.517 -11.533 -32.336 1.00 82.69 99 ARG A CA 1
ATOM 748 C C . ARG A 1 99 ? 2.604 -10.737 -33.061 1.00 82.69 99 ARG A C 1
ATOM 750 O O . ARG A 1 99 ? 3.601 -11.322 -33.461 1.00 82.69 99 ARG A O 1
ATOM 757 N N . GLN A 1 100 ? 2.435 -9.422 -33.184 1.00 85.81 100 GLN A N 1
ATOM 758 C CA . GLN A 1 100 ? 3.438 -8.502 -33.732 1.00 85.81 100 GLN A CA 1
ATOM 759 C C . GLN A 1 100 ? 4.492 -8.056 -32.702 1.00 85.81 100 GLN A C 1
ATOM 761 O O . GLN A 1 100 ? 5.304 -7.185 -33.001 1.00 85.81 100 GLN A O 1
ATOM 766 N N . GLY A 1 101 ? 4.488 -8.618 -31.488 1.00 82.25 101 GLY A N 1
ATOM 767 C CA . GLY A 1 101 ? 5.452 -8.275 -30.441 1.00 82.25 101 GLY A CA 1
ATOM 768 C C . GLY A 1 101 ? 5.249 -6.887 -29.828 1.00 82.25 101 GLY A C 1
ATOM 769 O O . GLY A 1 101 ? 6.149 -6.392 -29.151 1.00 82.25 101 GLY A O 1
ATOM 770 N N . GLN A 1 102 ? 4.094 -6.245 -30.043 1.00 82.62 102 GLN A N 1
ATOM 771 C CA . GLN A 1 102 ? 3.803 -4.965 -29.398 1.00 82.62 102 GLN A CA 1
ATOM 772 C C . GLN A 1 102 ? 3.709 -5.160 -27.882 1.00 82.62 102 GLN A C 1
ATOM 774 O O . GLN A 1 102 ? 3.101 -6.122 -27.404 1.00 82.62 102 GLN A O 1
ATOM 779 N N . GLN A 1 103 ? 4.308 -4.237 -27.128 1.00 77.19 103 GLN A N 1
ATOM 780 C CA . GLN A 1 103 ? 4.219 -4.230 -25.672 1.00 77.19 103 GLN A CA 1
ATOM 781 C C . GLN A 1 103 ? 2.971 -3.478 -25.202 1.00 77.19 103 GLN A C 1
ATOM 783 O O . GLN A 1 103 ? 2.567 -2.497 -25.837 1.00 77.19 103 GLN A O 1
ATOM 788 N N . PRO A 1 104 ? 2.315 -3.947 -24.125 1.00 75.81 104 PRO A N 1
ATOM 789 C CA . PRO A 1 104 ? 1.172 -3.246 -23.566 1.00 75.81 104 PRO A CA 1
ATOM 790 C C . PRO A 1 104 ? 1.603 -1.849 -23.131 1.00 75.81 104 PRO A C 1
ATOM 792 O O . PRO A 1 104 ? 2.674 -1.668 -22.551 1.00 75.81 104 PRO A O 1
ATOM 795 N N . LYS A 1 105 ? 0.763 -0.857 -23.427 1.00 78.81 105 LYS A N 1
ATOM 796 C CA . LYS A 1 105 ? 1.015 0.506 -22.971 1.00 78.81 105 LYS A CA 1
ATOM 797 C C . LYS A 1 105 ? 0.981 0.538 -21.436 1.00 78.81 105 LYS A C 1
ATOM 799 O O . LYS A 1 105 ? 0.129 -0.141 -20.851 1.00 78.81 105 LYS A O 1
ATOM 804 N N . PRO A 1 106 ? 1.863 1.319 -20.788 1.00 80.12 106 PRO A N 1
ATOM 805 C CA . PRO A 1 106 ? 1.751 1.591 -19.363 1.00 80.12 106 PRO A CA 1
ATOM 806 C C . PRO A 1 106 ? 0.355 2.127 -19.039 1.00 80.12 106 PRO A C 1
ATOM 808 O O . PRO A 1 106 ? -0.233 2.864 -19.832 1.00 80.12 106 PRO A O 1
ATOM 811 N N . HIS A 1 107 ? -0.184 1.742 -17.884 1.00 83.38 107 HIS A N 1
ATOM 812 C CA . HIS A 1 107 ? -1.486 2.231 -17.451 1.00 83.38 107 HIS A CA 1
ATOM 813 C C . HIS A 1 107 ? -1.410 3.736 -17.146 1.00 83.38 107 HIS A C 1
ATOM 815 O O . HIS A 1 107 ? -0.465 4.182 -16.500 1.00 83.38 107 HIS A O 1
ATOM 821 N N . GLU A 1 108 ? -2.417 4.515 -17.557 1.00 84.88 108 GLU A N 1
ATOM 822 C CA . GLU A 1 108 ? -2.434 5.984 -17.398 1.00 84.88 108 GLU A CA 1
ATOM 823 C C . GLU A 1 108 ? -2.332 6.433 -15.931 1.00 84.88 108 GLU A C 1
ATOM 825 O O . GLU A 1 108 ? -1.786 7.488 -15.632 1.00 84.88 108 GLU A O 1
ATOM 830 N N . TRP A 1 109 ? -2.846 5.617 -15.008 1.00 85.75 109 TRP A N 1
ATOM 831 C CA . TRP A 1 109 ? -2.785 5.858 -13.557 1.00 85.75 109 TRP A CA 1
ATOM 832 C C . TRP A 1 109 ? -1.593 5.182 -12.864 1.00 85.75 109 TRP A C 1
ATOM 834 O O . TRP A 1 109 ? -1.578 5.071 -11.641 1.00 85.75 109 TRP A O 1
ATOM 844 N N . GLY A 1 110 ? -0.620 4.697 -13.637 1.00 86.06 110 GLY A N 1
ATOM 845 C CA . GLY A 1 110 ? 0.578 4.039 -13.124 1.00 86.06 110 GLY A CA 1
ATOM 846 C C . GLY A 1 110 ? 0.367 2.584 -12.679 1.00 86.06 110 GLY A C 1
ATOM 847 O O . GLY A 1 110 ? -0.695 1.989 -12.929 1.00 86.06 110 GLY A O 1
ATOM 848 N N . PRO A 1 111 ? 1.392 1.985 -12.041 1.00 87.50 111 PRO A N 1
ATOM 849 C CA . PRO A 1 111 ? 1.341 0.622 -11.524 1.00 87.50 111 PRO A CA 1
ATOM 850 C C . PRO A 1 111 ? 0.178 0.429 -10.553 1.00 87.50 111 PRO A C 1
ATOM 852 O O . PRO A 1 111 ? -0.163 1.314 -9.762 1.00 87.50 111 PRO A O 1
ATOM 855 N N . ARG A 1 112 ? -0.445 -0.750 -10.599 1.00 89.56 112 ARG A N 1
ATOM 856 C CA . ARG A 1 112 ? -1.664 -1.031 -9.832 1.00 89.56 112 ARG A CA 1
ATOM 857 C C . ARG A 1 112 ? -1.422 -0.905 -8.331 1.00 89.56 112 ARG A C 1
ATOM 859 O O . ARG A 1 112 ? -2.263 -0.371 -7.619 1.00 89.56 112 ARG A O 1
ATOM 866 N N . GLU A 1 113 ? -0.300 -1.411 -7.851 1.00 88.31 113 GLU A N 1
ATOM 867 C CA . GLU A 1 113 ? 0.109 -1.371 -6.453 1.00 88.31 113 GLU A CA 1
ATOM 868 C C . GLU A 1 113 ? 0.270 0.062 -5.939 1.00 88.31 113 GLU A C 1
ATOM 870 O O . G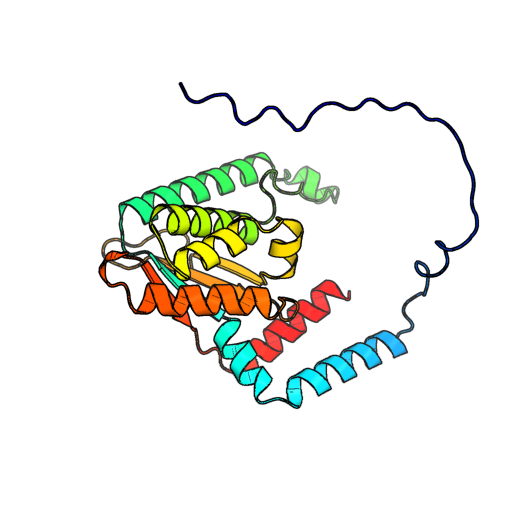LU A 1 113 ? -0.210 0.372 -4.851 1.00 88.31 113 GLU A O 1
ATOM 875 N N . VAL A 1 114 ? 0.854 0.955 -6.740 1.00 90.19 114 VAL A N 1
ATOM 876 C CA . VAL A 1 114 ? 0.995 2.372 -6.385 1.00 90.19 114 VAL A CA 1
ATOM 877 C C . VAL A 1 114 ? -0.383 3.020 -6.320 1.00 90.19 114 VAL A C 1
ATOM 879 O O . VAL A 1 114 ? -0.734 3.587 -5.288 1.00 90.19 114 VAL A O 1
ATOM 882 N N . PHE A 1 115 ? -1.211 2.831 -7.354 1.00 91.69 115 PHE A N 1
ATOM 883 C CA . PHE A 1 115 ? -2.577 3.359 -7.397 1.00 91.69 115 PHE A CA 1
ATOM 884 C C . PHE A 1 115 ? -3.421 2.914 -6.192 1.00 91.69 115 PHE A C 1
ATOM 886 O O . PHE A 1 115 ? -4.071 3.730 -5.536 1.00 91.69 115 PHE A O 1
ATOM 893 N N . VAL A 1 116 ? -3.401 1.616 -5.872 1.00 91.56 116 VAL A N 1
ATOM 894 C CA . VAL A 1 116 ? -4.160 1.069 -4.740 1.00 91.56 116 VAL A CA 1
ATOM 895 C C . VAL A 1 116 ? -3.635 1.604 -3.412 1.00 91.56 116 VAL A C 1
ATOM 897 O O . VAL A 1 116 ? -4.438 1.928 -2.536 1.00 91.56 116 VAL A O 1
ATOM 900 N N . CYS A 1 117 ? -2.314 1.716 -3.259 1.00 91.94 117 CYS A N 1
ATOM 901 C CA . CYS A 1 117 ? -1.715 2.278 -2.055 1.00 91.94 117 CYS A CA 1
ATOM 902 C C . CYS A 1 117 ? -2.144 3.733 -1.848 1.00 91.94 117 CYS A C 1
ATOM 904 O O . CYS A 1 117 ? -2.642 4.065 -0.773 1.00 91.94 117 CYS A O 1
ATOM 906 N N . SER A 1 118 ? -2.041 4.569 -2.884 1.00 91.50 118 SER A N 1
ATOM 907 C CA . SER A 1 118 ? -2.458 5.972 -2.835 1.00 91.50 118 SER A CA 1
ATOM 908 C C . SER A 1 118 ? -3.932 6.107 -2.458 1.00 91.50 118 SER A C 1
ATOM 910 O O . SER A 1 118 ? -4.252 6.808 -1.502 1.00 91.50 118 SER A O 1
ATOM 912 N N . ALA A 1 119 ? -4.826 5.349 -3.104 1.00 91.12 119 ALA A N 1
ATOM 913 C CA . ALA A 1 119 ? -6.256 5.377 -2.789 1.00 91.12 119 ALA A CA 1
ATOM 914 C C . ALA A 1 119 ? -6.548 4.986 -1.327 1.00 91.12 119 ALA A C 1
ATOM 916 O O . ALA A 1 119 ? -7.393 5.583 -0.660 1.00 91.12 119 ALA A O 1
ATOM 917 N N . VAL A 1 120 ? -5.844 3.982 -0.801 1.00 91.44 120 VAL A N 1
ATOM 918 C CA . VAL A 1 120 ? -5.968 3.562 0.600 1.00 91.44 120 VAL A CA 1
ATOM 919 C C . VAL A 1 120 ? -5.466 4.645 1.560 1.00 91.44 120 VAL A C 1
ATOM 921 O O . VAL A 1 120 ? -6.143 4.948 2.547 1.00 91.44 120 VAL A O 1
ATOM 924 N N . LEU A 1 121 ? -4.300 5.230 1.282 1.00 91.81 121 LEU A N 1
ATOM 925 C CA . LEU A 1 121 ? -3.695 6.270 2.113 1.00 91.81 121 LEU A CA 1
ATOM 926 C C . LEU A 1 121 ? -4.541 7.545 2.122 1.00 91.81 121 LEU A C 1
ATOM 928 O O . LEU A 1 121 ? -4.769 8.096 3.194 1.00 91.81 121 LEU A O 1
ATOM 932 N N . GLU A 1 122 ? -5.093 7.963 0.983 1.00 89.94 122 GLU A N 1
ATOM 933 C CA . GLU A 1 122 ? -6.025 9.095 0.897 1.00 89.94 122 GLU A CA 1
ATOM 934 C C . GLU A 1 122 ? -7.268 8.878 1.769 1.00 89.94 122 GLU A C 1
ATOM 936 O O . GLU A 1 122 ? -7.675 9.761 2.532 1.00 89.94 122 GLU A O 1
ATOM 941 N N . ARG A 1 123 ? -7.857 7.675 1.720 1.00 89.38 123 ARG A N 1
ATOM 942 C CA . ARG A 1 123 ? -9.028 7.336 2.544 1.00 89.38 123 ARG A CA 1
ATOM 943 C C . ARG A 1 123 ? -8.686 7.340 4.029 1.00 89.38 123 ARG A C 1
ATOM 945 O O . ARG A 1 123 ? -9.447 7.891 4.823 1.00 89.38 123 ARG A O 1
ATOM 952 N N . LEU A 1 124 ? -7.535 6.789 4.410 1.00 89.06 124 LEU A N 1
ATOM 953 C CA . LEU A 1 124 ? -7.048 6.841 5.790 1.00 89.06 124 LEU A CA 1
ATOM 954 C C . LEU A 1 124 ? -6.753 8.278 6.241 1.00 89.06 124 LEU A C 1
ATOM 956 O O . LEU A 1 124 ? -7.109 8.655 7.359 1.00 89.06 124 LEU A O 1
ATOM 960 N N . ALA A 1 125 ? -6.168 9.101 5.371 1.00 89.00 125 ALA A N 1
ATOM 961 C CA . ALA A 1 125 ? -5.891 10.504 5.636 1.00 89.00 125 ALA A CA 1
ATOM 962 C C . ALA A 1 125 ? -7.175 11.301 5.889 1.00 89.00 125 ALA A C 1
ATOM 964 O O . ALA A 1 125 ? -7.165 12.179 6.748 1.00 89.00 125 ALA A O 1
ATOM 965 N N . ALA A 1 126 ? -8.279 10.984 5.210 1.00 87.69 126 ALA A N 1
ATOM 966 C CA . ALA A 1 126 ? -9.574 11.621 5.454 1.00 87.69 126 ALA A CA 1
ATOM 967 C C . ALA A 1 126 ? -10.212 11.230 6.804 1.00 87.69 126 ALA A C 1
ATOM 969 O O . ALA A 1 126 ? -11.046 11.967 7.324 1.00 87.69 126 ALA A O 1
ATOM 970 N N . LYS A 1 127 ? -9.844 10.075 7.376 1.00 85.31 127 LYS A N 1
ATOM 971 C CA . LYS A 1 127 ? -10.386 9.575 8.656 1.00 85.31 127 LYS A CA 1
ATOM 972 C C . LYS A 1 127 ? -9.539 9.973 9.867 1.00 85.31 127 LYS A C 1
ATOM 974 O O . LYS A 1 127 ? -10.041 9.992 10.987 1.00 85.31 127 LYS A O 1
ATOM 979 N N . LEU A 1 128 ? -8.257 10.260 9.659 1.00 86.56 128 LEU A N 1
ATOM 980 C CA . LEU A 1 128 ? -7.336 10.690 10.706 1.00 86.56 128 LEU A CA 1
ATOM 981 C C . LEU A 1 128 ? -7.354 12.220 10.814 1.00 86.56 128 LEU A C 1
ATOM 983 O O . LEU A 1 128 ? -6.938 12.920 9.895 1.00 86.56 128 LEU A O 1
ATOM 987 N N . THR A 1 129 ? -7.836 12.732 11.944 1.00 82.38 129 THR A N 1
ATOM 988 C CA . THR A 1 129 ? -7.980 14.175 12.195 1.00 82.38 129 THR A CA 1
ATOM 989 C C . THR A 1 129 ? -6.681 14.829 12.651 1.00 82.38 129 THR A C 1
ATOM 991 O O . THR A 1 129 ? -6.370 15.931 12.213 1.00 82.38 129 THR A O 1
ATOM 994 N N . ASP A 1 130 ? -5.914 14.156 13.510 1.00 83.12 130 ASP A N 1
ATOM 995 C CA . ASP A 1 130 ? -4.771 14.744 14.205 1.00 83.12 130 ASP A CA 1
ATOM 996 C C . ASP A 1 130 ? -3.780 13.698 14.758 1.00 83.12 130 ASP A C 1
ATOM 998 O O . ASP A 1 130 ? -4.049 12.490 14.858 1.00 83.12 130 ASP A O 1
ATOM 1002 N N . GLY A 1 131 ? -2.593 14.192 15.119 1.00 87.44 131 GLY A N 1
ATOM 1003 C CA . GLY A 1 131 ? -1.531 13.439 15.776 1.00 87.44 131 GLY A CA 1
ATOM 1004 C C . GLY A 1 131 ? -0.629 12.627 14.835 1.00 87.44 131 GLY A C 1
ATOM 1005 O O . GLY A 1 131 ? -0.757 12.686 13.610 1.00 87.44 131 GLY A O 1
ATOM 1006 N N . PRO A 1 132 ? 0.263 11.792 15.399 1.00 86.88 132 PRO A N 1
ATOM 1007 C CA . PRO A 1 132 ? 1.355 11.162 14.650 1.00 86.88 132 PRO A CA 1
ATOM 1008 C C . PRO A 1 132 ? 0.875 10.202 13.552 1.00 86.88 132 PRO A C 1
ATOM 1010 O O . PRO A 1 132 ? 1.577 9.967 12.575 1.00 86.88 132 PRO A O 1
ATOM 1013 N N . GLY A 1 133 ? -0.337 9.648 13.678 1.00 87.12 133 GLY A N 1
ATOM 1014 C CA . GLY A 1 133 ? -0.934 8.829 12.620 1.00 87.12 133 GLY A CA 1
ATOM 1015 C C . GLY A 1 133 ? -1.322 9.645 11.385 1.00 87.12 133 GLY A C 1
ATOM 1016 O O . GLY A 1 133 ? -1.152 9.162 10.269 1.00 87.12 133 GLY A O 1
ATOM 1017 N N . LYS A 1 134 ? -1.810 10.878 11.583 1.00 90.12 134 LYS A N 1
ATOM 1018 C CA . LYS A 1 134 ? -2.152 11.798 10.496 1.00 90.12 134 LYS A CA 1
ATOM 1019 C C . LYS A 1 134 ? -0.888 12.289 9.788 1.00 90.12 134 LYS A C 1
ATOM 1021 O O . LYS A 1 134 ? -0.818 12.238 8.570 1.00 90.12 134 LYS A O 1
ATOM 1026 N N . GLU A 1 135 ? 0.135 12.669 10.544 1.00 91.19 135 GLU A N 1
ATOM 1027 C CA . GLU A 1 135 ? 1.439 13.044 9.979 1.00 91.19 135 GLU A CA 1
ATOM 1028 C C . GLU A 1 135 ? 2.049 11.899 9.160 1.00 91.19 135 GLU A C 1
ATOM 1030 O O . GLU A 1 135 ? 2.493 12.107 8.035 1.00 91.19 135 GLU A O 1
ATOM 1035 N N . ALA A 1 136 ? 2.002 10.668 9.683 1.00 91.00 136 ALA A N 1
ATOM 1036 C CA . ALA A 1 136 ? 2.531 9.503 8.985 1.00 91.00 136 ALA A CA 1
ATOM 1037 C C . ALA A 1 136 ? 1.775 9.176 7.689 1.00 91.00 136 ALA A C 1
ATOM 1039 O O . ALA A 1 136 ? 2.413 8.893 6.680 1.00 91.00 136 ALA A O 1
ATOM 1040 N N . VAL A 1 137 ? 0.436 9.210 7.689 1.00 92.06 137 VAL A N 1
ATOM 1041 C CA . VAL A 1 137 ? -0.334 8.938 6.463 1.00 92.06 137 VAL A CA 1
ATOM 1042 C C . VAL A 1 137 ? -0.156 10.046 5.426 1.00 92.06 137 VAL A C 1
ATO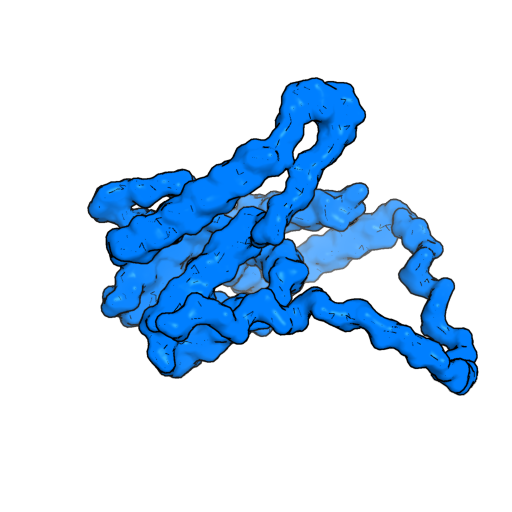M 1044 O O . VAL A 1 137 ? -0.074 9.740 4.243 1.00 92.06 137 VAL A O 1
ATOM 1047 N N . THR A 1 138 ? -0.042 11.307 5.852 1.00 91.25 138 THR A N 1
ATOM 1048 C CA . THR A 1 138 ? 0.228 12.431 4.947 1.00 91.25 138 THR A CA 1
ATOM 1049 C C . THR A 1 138 ? 1.613 12.298 4.318 1.00 91.25 138 THR A C 1
ATOM 1051 O O . THR A 1 138 ? 1.714 12.348 3.100 1.00 91.25 138 THR A O 1
ATOM 1054 N N . ALA A 1 139 ? 2.653 12.011 5.109 1.00 90.00 139 ALA A N 1
ATOM 1055 C CA . ALA A 1 139 ? 4.005 11.801 4.586 1.00 90.00 139 ALA A CA 1
ATOM 1056 C C . ALA A 1 139 ? 4.076 10.644 3.573 1.00 90.00 139 ALA A C 1
ATOM 1058 O O . ALA A 1 139 ? 4.797 10.724 2.582 1.00 90.00 139 ALA A O 1
ATOM 1059 N N . LEU A 1 140 ? 3.305 9.573 3.798 1.00 90.50 140 LEU A N 1
ATOM 1060 C CA . LEU A 1 140 ? 3.182 8.471 2.842 1.00 90.50 140 LEU A CA 1
ATOM 1061 C C . LEU A 1 140 ? 2.381 8.866 1.590 1.00 90.50 140 LEU A C 1
ATOM 1063 O O . LEU A 1 140 ? 2.698 8.394 0.506 1.00 90.50 140 LEU A O 1
ATOM 1067 N N . ALA A 1 141 ? 1.345 9.698 1.715 1.00 88.50 141 ALA A N 1
ATOM 1068 C CA . ALA A 1 141 ? 0.505 10.118 0.591 1.00 88.50 141 ALA A CA 1
ATOM 1069 C C . ALA A 1 141 ? 1.165 11.185 -0.303 1.00 88.50 141 ALA A C 1
ATOM 1071 O O . ALA A 1 141 ? 0.888 11.228 -1.496 1.00 88.50 141 ALA A O 1
ATOM 1072 N N . GLU A 1 142 ? 2.033 12.030 0.259 1.00 87.75 142 GLU A N 1
ATOM 1073 C CA . GLU A 1 142 ? 2.759 13.092 -0.461 1.00 87.75 142 GLU A CA 1
ATOM 1074 C C . GLU A 1 142 ? 3.988 12.582 -1.227 1.00 87.75 142 GLU A C 1
ATOM 1076 O O . GLU A 1 142 ? 4.616 13.331 -1.977 1.00 87.75 142 GLU A O 1
ATOM 1081 N N . MET A 1 143 ? 4.348 11.310 -1.054 1.00 86.50 143 MET A N 1
ATOM 1082 C CA . MET A 1 143 ? 5.441 10.702 -1.799 1.00 86.50 143 MET A CA 1
ATOM 1083 C C . MET A 1 143 ? 5.164 10.644 -3.301 1.00 86.50 143 MET A C 1
ATOM 1085 O O . MET A 1 143 ? 4.043 10.385 -3.744 1.00 86.50 143 MET A O 1
ATOM 1089 N N . SER A 1 144 ? 6.230 10.797 -4.089 1.00 86.38 144 SER A N 1
ATOM 1090 C CA . SER A 1 144 ? 6.150 10.636 -5.538 1.00 86.38 144 SER A CA 1
ATOM 1091 C C . SER A 1 144 ? 5.761 9.199 -5.915 1.00 86.38 144 SER A C 1
ATOM 1093 O O . SER A 1 144 ? 6.099 8.235 -5.220 1.00 86.38 144 SER A O 1
ATOM 1095 N N . ALA A 1 145 ? 5.059 9.041 -7.041 1.00 82.69 145 ALA A N 1
ATOM 1096 C CA . ALA A 1 145 ? 4.689 7.722 -7.554 1.00 82.69 145 ALA A CA 1
ATOM 1097 C C . ALA A 1 145 ? 5.923 6.865 -7.889 1.00 82.69 145 ALA A C 1
ATOM 1099 O O . ALA A 1 145 ? 5.900 5.658 -7.666 1.00 82.69 145 ALA A O 1
ATOM 1100 N N . GLU A 1 146 ? 7.002 7.497 -8.360 1.00 81.19 146 GLU A N 1
ATOM 1101 C CA . GLU A 1 146 ? 8.275 6.848 -8.695 1.00 81.19 146 GLU A CA 1
ATOM 1102 C C . GLU A 1 146 ? 8.955 6.265 -7.447 1.00 81.19 146 GLU A C 1
ATOM 1104 O O . GLU A 1 146 ? 9.349 5.096 -7.431 1.00 81.19 146 GLU A O 1
ATOM 1109 N N . ASP A 1 147 ? 9.026 7.040 -6.359 1.00 82.12 147 ASP A N 1
ATOM 1110 C CA . ASP A 1 147 ? 9.565 6.554 -5.084 1.00 82.12 147 ASP A CA 1
ATOM 1111 C C . ASP A 1 147 ? 8.672 5.459 -4.487 1.00 82.12 147 ASP A C 1
ATOM 1113 O O . ASP A 1 147 ? 9.153 4.459 -3.950 1.00 82.12 147 ASP A O 1
ATOM 1117 N N . MET A 1 148 ? 7.351 5.617 -4.601 1.00 84.06 148 MET A N 1
ATOM 1118 C CA . MET A 1 148 ? 6.389 4.633 -4.112 1.00 84.06 148 MET A CA 1
ATOM 1119 C C . MET A 1 148 ? 6.518 3.295 -4.858 1.00 84.06 148 MET A C 1
ATOM 1121 O O . MET A 1 148 ? 6.489 2.239 -4.225 1.00 84.06 148 MET A O 1
ATOM 1125 N N . GLU A 1 149 ? 6.726 3.323 -6.176 1.00 83.31 149 GLU A N 1
ATOM 1126 C CA . GLU A 1 149 ? 7.005 2.142 -7.008 1.00 83.31 149 GLU A CA 1
ATOM 1127 C C . GLU A 1 149 ? 8.339 1.466 -6.643 1.00 83.31 149 GLU A C 1
ATOM 1129 O O . GLU A 1 149 ? 8.506 0.245 -6.760 1.00 83.31 149 GLU A O 1
ATOM 1134 N N . LEU A 1 150 ? 9.318 2.240 -6.172 1.00 79.00 150 LEU A N 1
ATOM 1135 C CA . LEU A 1 150 ? 10.588 1.702 -5.691 1.00 79.00 150 LEU A CA 1
ATOM 1136 C C . LEU A 1 150 ? 10.446 1.022 -4.321 1.00 79.00 150 LEU A C 1
ATOM 1138 O O . LEU A 1 150 ? 11.120 0.019 -4.054 1.00 79.00 150 LEU A O 1
ATOM 1142 N N . TYR A 1 151 ? 9.587 1.548 -3.447 1.00 83.56 151 TYR A N 1
ATOM 1143 C CA . TYR A 1 151 ? 9.480 1.109 -2.051 1.00 83.56 151 TYR A CA 1
ATOM 1144 C C . TYR A 1 151 ? 8.367 0.087 -1.803 1.00 83.56 151 TYR A C 1
ATOM 1146 O O . TYR A 1 151 ? 8.445 -0.655 -0.821 1.00 83.56 151 TYR A O 1
ATOM 1154 N N . LEU A 1 152 ? 7.367 -0.012 -2.680 1.00 83.12 152 LEU A N 1
ATOM 1155 C CA . LEU A 1 152 ? 6.317 -1.030 -2.610 1.00 83.12 152 LEU A CA 1
ATOM 1156 C C . LEU A 1 152 ? 6.651 -2.236 -3.487 1.00 83.12 152 LEU A C 1
ATOM 1158 O O . LEU A 1 152 ? 6.870 -2.123 -4.686 1.00 83.12 152 LEU A O 1
ATOM 1162 N N . ALA A 1 153 ? 6.648 -3.417 -2.876 1.00 79.50 153 ALA A N 1
ATOM 1163 C CA . ALA A 1 153 ? 6.695 -4.686 -3.595 1.00 79.50 153 ALA A CA 1
ATOM 1164 C C . ALA A 1 153 ? 5.290 -5.127 -4.033 1.00 79.50 153 ALA A C 1
ATOM 1166 O O . ALA A 1 153 ? 5.124 -5.755 -5.073 1.00 79.50 153 ALA A O 1
ATOM 1167 N N . ASN A 1 154 ? 4.276 -4.839 -3.213 1.00 83.75 154 ASN A N 1
ATOM 1168 C CA . ASN A 1 154 ? 2.883 -5.145 -3.511 1.00 83.75 154 ASN A CA 1
ATOM 1169 C C . ASN A 1 154 ? 1.962 -4.262 -2.666 1.00 83.75 154 ASN A C 1
ATOM 1171 O O . ASN A 1 154 ? 2.240 -3.999 -1.498 1.00 83.75 154 ASN A O 1
ATOM 1175 N N . CYS A 1 155 ? 0.828 -3.868 -3.226 1.00 87.88 155 CYS A N 1
ATOM 1176 C CA . CYS A 1 155 ? -0.282 -3.314 -2.469 1.00 87.88 155 CYS A CA 1
ATOM 1177 C C . CYS A 1 155 ? -1.581 -3.689 -3.175 1.00 87.88 155 CYS A C 1
ATOM 1179 O O . CYS A 1 155 ? -1.825 -3.322 -4.326 1.00 87.88 155 CYS A O 1
ATOM 1181 N N . GLY A 1 156 ? -2.417 -4.480 -2.514 1.00 89.94 156 GLY A N 1
ATOM 1182 C CA . GLY A 1 156 ? -3.631 -4.957 -3.153 1.00 89.94 156 GLY A CA 1
ATOM 1183 C C . GLY A 1 156 ? -4.511 -5.799 -2.252 1.00 89.94 156 GLY A C 1
ATOM 1184 O O . GLY A 1 156 ? -4.037 -6.353 -1.257 1.00 89.94 156 GLY A O 1
ATOM 1185 N N . PRO A 1 157 ? -5.797 -5.933 -2.599 1.00 89.56 157 PRO A N 1
ATOM 1186 C CA . PRO A 1 157 ? -6.691 -6.790 -1.854 1.00 89.56 157 PRO A CA 1
ATOM 1187 C C . PRO A 1 157 ? -6.303 -8.265 -2.040 1.00 89.56 157 PRO A C 1
ATOM 1189 O O . PRO A 1 157 ? -5.981 -8.707 -3.143 1.00 89.56 157 PRO A O 1
ATOM 1192 N N . GLU A 1 158 ? -6.366 -9.044 -0.960 1.00 86.81 158 GLU A N 1
ATOM 1193 C CA . GLU A 1 158 ? -6.146 -10.497 -0.974 1.00 86.81 158 GLU A CA 1
ATOM 1194 C C . GLU A 1 158 ? -7.210 -11.229 -1.808 1.00 86.81 158 GLU A C 1
ATOM 1196 O O . GLU A 1 158 ? -6.954 -12.283 -2.389 1.00 86.81 158 GLU A O 1
ATOM 1201 N N . HIS A 1 159 ? -8.409 -10.654 -1.885 1.00 84.62 159 HIS A N 1
ATOM 1202 C CA . HIS A 1 159 ? -9.506 -11.130 -2.719 1.00 84.62 159 HIS A CA 1
ATOM 1203 C C . HIS A 1 159 ? -10.032 -9.980 -3.568 1.00 84.62 159 HIS A C 1
ATOM 1205 O O . HIS A 1 159 ? -10.226 -8.889 -3.045 1.00 84.62 159 HIS A O 1
ATOM 1211 N N . ALA A 1 160 ? -10.301 -10.232 -4.851 1.00 81.12 160 ALA A N 1
ATOM 1212 C CA . ALA A 1 160 ? -10.704 -9.198 -5.807 1.00 81.12 160 ALA A CA 1
ATOM 1213 C C . ALA A 1 160 ? -11.934 -8.387 -5.365 1.00 81.12 160 ALA A C 1
ATOM 1215 O O . ALA A 1 160 ? -12.011 -7.200 -5.659 1.00 81.12 160 ALA A O 1
ATOM 1216 N N . THR A 1 161 ? -12.858 -9.012 -4.634 1.00 84.00 161 THR A N 1
ATOM 1217 C CA . THR A 1 161 ? -14.065 -8.369 -4.114 1.00 84.00 161 THR A CA 1
ATOM 1218 C C . THR A 1 161 ? -14.172 -8.531 -2.596 1.00 84.00 161 THR A C 1
ATOM 1220 O O . THR A 1 161 ? -13.733 -9.552 -2.042 1.00 84.00 161 THR A O 1
ATOM 1223 N N . PRO A 1 162 ? -14.767 -7.548 -1.896 1.00 87.56 162 PRO A N 1
ATOM 1224 C CA . PRO A 1 162 ? -15.095 -7.690 -0.486 1.00 87.56 162 PRO A CA 1
ATOM 1225 C C . PRO A 1 162 ? -16.160 -8.777 -0.293 1.00 87.56 162 PRO A C 1
ATOM 1227 O O . PRO A 1 162 ? -17.028 -8.982 -1.141 1.00 87.56 162 PRO A O 1
ATOM 1230 N N . LYS A 1 163 ? -16.102 -9.476 0.844 1.00 87.00 163 LYS A N 1
ATOM 1231 C CA . LYS A 1 163 ? -17.145 -10.419 1.269 1.00 87.00 163 LYS A CA 1
ATOM 1232 C C . LYS A 1 163 ? -18.030 -9.750 2.313 1.00 87.00 163 LYS A C 1
ATOM 1234 O O . LYS A 1 163 ? -17.514 -9.127 3.241 1.00 87.00 163 LYS A O 1
ATOM 1239 N N . GLU A 1 164 ? -19.338 -9.930 2.180 1.00 84.12 164 GLU A N 1
ATOM 1240 C CA . GLU A 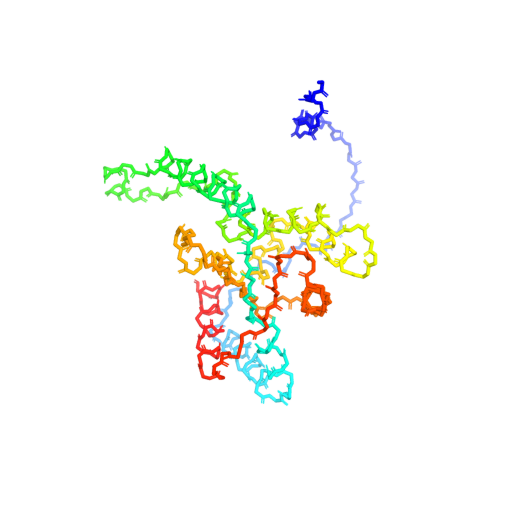1 164 ? -20.322 -9.387 3.115 1.00 84.12 164 GLU A CA 1
ATOM 1241 C C . GLU A 1 164 ? -20.051 -9.869 4.549 1.00 84.12 164 GLU A C 1
ATOM 1243 O O . GLU A 1 164 ? -19.678 -11.026 4.780 1.00 84.12 164 GLU A O 1
ATOM 1248 N N . GLY A 1 165 ? -20.149 -8.952 5.515 1.00 82.31 165 GLY A N 1
ATOM 1249 C CA . GLY A 1 165 ? -19.917 -9.241 6.934 1.00 82.31 165 GLY A CA 1
ATOM 1250 C C . GLY A 1 165 ? -18.469 -9.595 7.307 1.00 82.31 165 GLY A C 1
ATOM 1251 O O . GLY A 1 165 ? -18.202 -9.919 8.464 1.00 82.31 165 GLY A O 1
ATOM 1252 N N . ARG A 1 166 ? -17.508 -9.540 6.370 1.00 87.69 166 ARG A N 1
ATOM 1253 C CA . ARG A 1 166 ? -16.088 -9.835 6.632 1.00 87.69 166 ARG A CA 1
ATOM 1254 C C . ARG A 1 166 ? -15.198 -8.624 6.354 1.00 87.69 166 ARG A C 1
ATOM 1256 O O . ARG A 1 166 ? -15.451 -7.900 5.392 1.00 87.69 166 ARG A O 1
ATOM 1263 N N . PRO A 1 167 ? -14.125 -8.402 7.136 1.00 88.69 167 PRO A N 1
ATOM 1264 C CA . PRO A 1 167 ? -13.130 -7.391 6.800 1.00 88.69 167 PRO A CA 1
ATOM 1265 C C . PRO A 1 167 ? -12.502 -7.690 5.438 1.00 88.69 167 PRO A C 1
ATOM 1267 O O . PRO A 1 167 ? -12.146 -8.839 5.152 1.00 88.69 167 PRO A O 1
ATOM 1270 N N . TRP A 1 168 ? -12.348 -6.662 4.612 1.00 92.00 168 TRP A N 1
ATOM 1271 C CA . TRP A 1 168 ? -11.644 -6.790 3.347 1.00 92.00 168 TRP A CA 1
ATOM 1272 C C . TRP A 1 168 ? -10.154 -6.573 3.582 1.00 92.00 168 TRP A C 1
ATOM 1274 O O . TRP A 1 168 ? -9.745 -5.549 4.127 1.00 92.00 168 TRP A O 1
ATOM 1284 N N . LYS A 1 169 ? -9.359 -7.583 3.239 1.00 90.69 169 LYS A N 1
ATOM 1285 C CA . LYS A 1 169 ? -7.934 -7.630 3.550 1.00 90.69 169 LYS A CA 1
ATOM 1286 C C . LYS A 1 169 ? -7.122 -7.101 2.382 1.00 90.69 169 LYS A C 1
ATOM 1288 O O . LYS A 1 169 ? -7.232 -7.641 1.285 1.00 90.69 169 LYS A O 1
ATOM 1293 N N . PHE A 1 170 ? -6.276 -6.118 2.638 1.00 91.19 170 PHE A N 1
ATOM 1294 C CA . PHE A 1 170 ? -5.252 -5.627 1.728 1.00 91.19 170 PHE A CA 1
ATOM 1295 C C . PHE A 1 170 ? -3.887 -6.069 2.237 1.00 91.19 170 PHE A C 1
ATOM 1297 O O . PHE A 1 170 ? -3.571 -5.898 3.413 1.00 91.19 170 PHE A O 1
ATOM 1304 N N . LYS A 1 171 ? -3.088 -6.668 1.359 1.00 88.94 171 LYS A N 1
ATOM 1305 C CA . LYS A 1 171 ? -1.693 -7.010 1.627 1.00 88.94 171 LYS A CA 1
ATOM 1306 C C . LYS A 1 171 ? -0.830 -5.874 1.107 1.00 88.94 171 LYS A C 1
ATOM 1308 O O . LYS A 1 171 ? -0.952 -5.506 -0.060 1.00 88.94 171 LYS A O 1
ATOM 1313 N N . VAL A 1 172 ? 0.010 -5.342 1.981 1.00 88.38 172 VAL A N 1
ATOM 1314 C CA . VAL A 1 172 ? 1.006 -4.325 1.664 1.00 88.38 172 VAL A CA 1
ATOM 1315 C C . VAL A 1 172 ? 2.367 -4.937 1.945 1.00 88.38 172 VAL A C 1
ATOM 1317 O O . VAL A 1 172 ? 2.630 -5.379 3.061 1.00 88.38 172 VAL A O 1
ATOM 1320 N N . SER A 1 173 ? 3.216 -4.978 0.932 1.00 83.62 173 SER A N 1
ATOM 1321 C CA . SER A 1 173 ? 4.570 -5.505 1.020 1.00 83.62 173 SER A CA 1
ATOM 1322 C C . SER A 1 173 ? 5.548 -4.415 0.611 1.00 83.62 173 SER A C 1
ATOM 1324 O O . SER A 1 173 ? 5.376 -3.793 -0.436 1.00 83.62 173 SER A O 1
ATOM 1326 N N . LEU A 1 174 ? 6.571 -4.183 1.424 1.00 82.56 174 LEU A N 1
ATOM 1327 C CA . LEU A 1 174 ? 7.615 -3.194 1.197 1.00 82.56 174 LEU A CA 1
ATOM 1328 C C . LEU A 1 174 ? 8.842 -3.878 0.600 1.00 82.56 174 LEU A C 1
ATOM 1330 O O . LEU A 1 174 ? 9.235 -4.964 1.034 1.00 82.56 174 LEU A O 1
ATOM 1334 N N . THR A 1 175 ? 9.482 -3.226 -0.365 1.00 71.69 175 THR A N 1
ATOM 1335 C CA . THR A 1 175 ? 10.761 -3.691 -0.901 1.00 71.69 175 THR A CA 1
ATOM 1336 C C . THR A 1 175 ? 11.865 -3.508 0.146 1.00 71.69 175 THR A C 1
ATOM 1338 O O . THR A 1 175 ? 11.717 -2.738 1.097 1.00 71.69 175 THR A O 1
ATOM 1341 N N . PRO A 1 176 ? 13.020 -4.170 -0.005 1.00 66.62 176 PRO A N 1
ATOM 1342 C CA . PRO A 1 176 ? 14.191 -3.937 0.848 1.00 66.62 176 PRO A CA 1
ATOM 1343 C C . PRO A 1 176 ? 14.784 -2.543 0.669 1.00 66.62 176 PRO A C 1
ATOM 1345 O O . PRO A 1 176 ? 15.419 -2.032 1.583 1.00 66.62 176 PRO A O 1
ATOM 1348 N N . LEU A 1 177 ? 14.570 -1.950 -0.507 1.00 70.00 177 LEU A N 1
ATOM 1349 C CA . LEU A 1 177 ? 15.068 -0.630 -0.877 1.00 70.00 177 LEU A CA 1
ATOM 1350 C C . LEU A 1 177 ? 14.289 0.495 -0.191 1.00 70.00 177 LEU A C 1
ATOM 1352 O O . LEU A 1 177 ? 14.749 1.631 -0.189 1.00 70.00 177 LEU A O 1
ATOM 1356 N N . ALA A 1 178 ? 13.135 0.181 0.404 1.00 75.38 178 ALA A N 1
ATOM 1357 C CA . ALA A 1 178 ? 12.367 1.143 1.168 1.00 75.38 178 ALA A CA 1
ATOM 1358 C C . ALA A 1 178 ? 13.198 1.692 2.347 1.00 75.38 178 ALA A C 1
ATOM 1360 O O . ALA A 1 178 ? 13.657 0.893 3.180 1.00 75.38 178 ALA A O 1
ATOM 1361 N N . PRO A 1 179 ? 13.378 3.025 2.437 1.00 77.19 179 PRO A N 1
ATOM 1362 C CA . PRO A 1 179 ? 14.202 3.646 3.464 1.00 77.19 179 PRO A CA 1
ATOM 1363 C C . PRO A 1 179 ? 13.564 3.506 4.850 1.00 77.19 179 PRO A C 1
ATOM 1365 O O . PRO A 1 179 ? 12.347 3.356 4.989 1.00 77.19 179 PRO A O 1
ATOM 1368 N N . ASP A 1 180 ? 14.380 3.603 5.898 1.00 76.94 180 ASP A N 1
ATOM 1369 C CA . ASP A 1 180 ? 13.909 3.463 7.282 1.00 76.94 180 ASP A CA 1
ATOM 1370 C C . ASP A 1 180 ? 12.856 4.514 7.655 1.00 76.94 180 ASP A C 1
ATOM 1372 O O . ASP A 1 180 ? 11.900 4.201 8.363 1.00 76.94 180 ASP A O 1
ATOM 1376 N N . SER A 1 181 ? 12.961 5.732 7.113 1.00 82.06 181 SER A N 1
ATOM 1377 C CA . SER A 1 181 ? 11.948 6.785 7.272 1.00 82.06 181 SER A CA 1
ATOM 1378 C C . SER A 1 181 ? 10.572 6.341 6.764 1.00 82.06 181 SER A C 1
ATOM 1380 O O . SER A 1 181 ? 9.567 6.497 7.458 1.00 82.06 181 SER A O 1
ATOM 1382 N N . PHE A 1 182 ? 10.521 5.694 5.599 1.00 83.56 182 PHE A N 1
ATOM 1383 C CA . PHE A 1 182 ? 9.288 5.157 5.029 1.00 83.56 182 PHE A CA 1
ATOM 1384 C C . PHE A 1 182 ? 8.699 4.039 5.899 1.00 83.56 182 PHE A C 1
ATOM 1386 O O . PHE A 1 182 ? 7.508 4.044 6.225 1.00 83.56 182 PHE A O 1
ATOM 1393 N N . ARG A 1 183 ? 9.542 3.108 6.361 1.00 83.12 183 ARG A N 1
ATOM 1394 C CA . ARG A 1 183 ? 9.132 2.023 7.274 1.00 83.12 183 ARG A CA 1
ATOM 1395 C C . ARG A 1 183 ? 8.629 2.555 8.615 1.00 83.12 183 ARG A C 1
ATOM 1397 O O . ARG A 1 183 ? 7.687 2.002 9.194 1.00 83.12 183 ARG A O 1
ATOM 1404 N N . MET A 1 184 ? 9.231 3.634 9.112 1.00 84.12 184 MET A N 1
ATOM 1405 C CA . MET A 1 184 ? 8.806 4.297 10.340 1.00 84.12 184 MET A CA 1
ATOM 1406 C C . MET A 1 184 ? 7.386 4.851 10.223 1.00 84.12 184 MET A C 1
ATOM 1408 O O . MET A 1 184 ? 6.589 4.620 11.134 1.00 84.12 184 MET A O 1
ATOM 1412 N N . HIS A 1 185 ? 7.030 5.507 9.114 1.00 89.31 185 HIS A N 1
ATOM 1413 C CA . HIS A 1 185 ? 5.665 6.007 8.914 1.00 89.31 185 HIS A CA 1
ATOM 1414 C C . HIS A 1 185 ? 4.633 4.872 8.925 1.00 89.31 185 HIS A C 1
ATOM 1416 O O . HIS A 1 185 ? 3.639 4.950 9.652 1.00 89.31 185 HIS A O 1
ATOM 1422 N N . TRP A 1 186 ? 4.912 3.762 8.235 1.00 87.56 186 TRP A N 1
ATOM 1423 C CA . TRP A 1 186 ? 4.067 2.564 8.300 1.00 87.56 186 TRP A CA 1
ATOM 1424 C C . TRP A 1 186 ? 3.957 1.995 9.717 1.00 87.56 186 TRP A C 1
ATOM 1426 O O . TRP A 1 186 ? 2.870 1.617 10.152 1.00 87.56 186 TRP A O 1
ATOM 1436 N N . THR A 1 187 ? 5.052 1.984 10.476 1.00 84.19 187 THR A N 1
ATOM 1437 C CA . THR A 1 187 ? 5.065 1.516 11.870 1.00 84.19 187 THR A CA 1
ATOM 1438 C C . THR A 1 187 ? 4.212 2.403 12.782 1.00 84.19 187 THR A C 1
ATOM 1440 O O . THR A 1 187 ? 3.473 1.898 13.633 1.00 84.19 187 THR A O 1
ATOM 1443 N N . VAL A 1 188 ? 4.285 3.726 12.616 1.00 86.44 188 VAL A N 1
ATOM 1444 C CA . VAL A 1 188 ? 3.446 4.687 13.348 1.00 86.44 188 VAL A CA 1
ATOM 1445 C C . VAL A 1 188 ? 1.973 4.474 13.004 1.00 86.44 188 VAL A C 1
ATOM 1447 O O . VAL A 1 188 ? 1.138 4.383 13.910 1.00 86.44 188 VAL A O 1
ATOM 1450 N N . LEU A 1 189 ? 1.665 4.308 11.716 1.00 86.38 189 LEU A N 1
ATOM 1451 C CA . LEU A 1 189 ? 0.316 4.026 11.235 1.00 86.38 189 LEU A CA 1
ATOM 1452 C C . LEU A 1 189 ? -0.225 2.711 11.820 1.00 86.38 189 LEU A C 1
ATOM 1454 O O . LEU A 1 189 ? -1.344 2.693 12.332 1.00 86.38 189 LEU A O 1
ATOM 1458 N N . CYS A 1 190 ? 0.588 1.646 11.844 1.00 85.62 190 CYS A N 1
ATOM 1459 C CA . CYS A 1 190 ? 0.242 0.365 12.474 1.00 85.62 190 CYS A CA 1
ATOM 1460 C C . CYS A 1 190 ? -0.159 0.567 13.935 1.00 85.62 190 CYS A C 1
ATOM 1462 O O . CYS A 1 190 ? -1.241 0.155 14.345 1.00 85.62 190 CYS A O 1
ATOM 1464 N N . LYS A 1 191 ? 0.686 1.255 14.716 1.00 83.06 191 LYS A N 1
ATOM 1465 C CA . LYS A 1 191 ? 0.433 1.516 16.143 1.00 83.06 191 LYS A CA 1
ATOM 1466 C C . LYS A 1 191 ? -0.832 2.346 16.370 1.00 83.06 191 LYS A C 1
ATOM 1468 O O . LYS A 1 191 ? -1.523 2.130 17.367 1.00 83.06 191 LYS A O 1
ATOM 1473 N N . LYS A 1 192 ? -1.131 3.307 15.489 1.00 86.00 192 LYS A N 1
ATOM 1474 C CA . LYS A 1 192 ? -2.352 4.121 15.582 1.00 86.00 192 LYS A CA 1
ATOM 1475 C C . LYS A 1 192 ? -3.589 3.275 15.278 1.00 86.00 192 LYS A C 1
ATOM 1477 O O . LYS A 1 192 ? -4.495 3.218 16.107 1.00 86.00 192 LYS A O 1
ATOM 1482 N N . LEU A 1 193 ? -3.605 2.583 14.140 1.00 84.12 193 LEU A N 1
ATOM 1483 C CA . LEU A 1 193 ? -4.755 1.795 13.688 1.00 84.12 193 LEU A CA 1
ATOM 1484 C C . LEU A 1 193 ? -5.021 0.570 14.573 1.00 84.12 193 LEU A C 1
ATOM 1486 O O . LEU A 1 193 ? -6.173 0.208 14.778 1.00 84.12 193 LEU A O 1
ATOM 1490 N N . SER A 1 194 ? -3.993 -0.030 15.178 1.00 78.31 194 SER A N 1
ATOM 1491 C CA . SER A 1 194 ? -4.182 -1.133 16.130 1.00 78.31 194 SER A CA 1
ATOM 1492 C C . SER A 1 194 ? -4.830 -0.689 17.449 1.00 78.31 194 SER A C 1
ATOM 1494 O O . SER A 1 194 ? -5.420 -1.504 18.155 1.00 78.31 194 SER A O 1
ATOM 1496 N N . ARG A 1 195 ? -4.689 0.591 17.824 1.00 77.06 195 ARG A N 1
ATOM 1497 C CA . ARG A 1 195 ? -5.226 1.155 19.076 1.00 77.06 195 ARG A CA 1
ATOM 1498 C C . ARG A 1 195 ? -6.600 1.797 18.894 1.00 77.06 195 ARG A C 1
ATOM 1500 O O . ARG A 1 195 ? -7.380 1.843 19.842 1.00 77.06 195 ARG A O 1
ATOM 1507 N N . SER A 1 196 ? -6.901 2.284 17.696 1.00 73.56 196 SER A N 1
ATOM 1508 C CA . SER A 1 196 ? -8.156 2.964 17.382 1.00 73.56 196 SER A CA 1
ATOM 1509 C C . SER A 1 196 ? -9.245 1.972 16.971 1.00 73.56 196 SER A C 1
ATOM 1511 O O . SER A 1 196 ? -9.308 1.544 15.822 1.00 73.56 196 SER A O 1
ATOM 1513 N N . LYS A 1 197 ? -10.148 1.637 17.901 1.00 69.2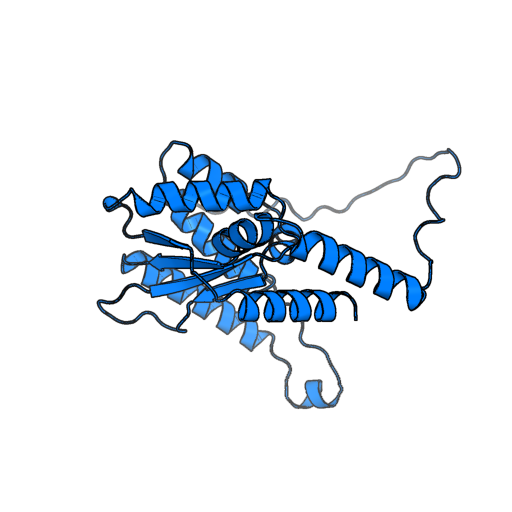5 197 LYS A N 1
ATOM 1514 C CA . LYS A 1 197 ? -11.317 0.782 17.612 1.00 69.25 197 LYS A CA 1
ATOM 1515 C C . LYS A 1 197 ? -12.355 1.472 16.719 1.00 69.25 197 LYS A C 1
ATOM 1517 O O . LYS A 1 197 ? -13.059 0.793 15.976 1.00 69.25 19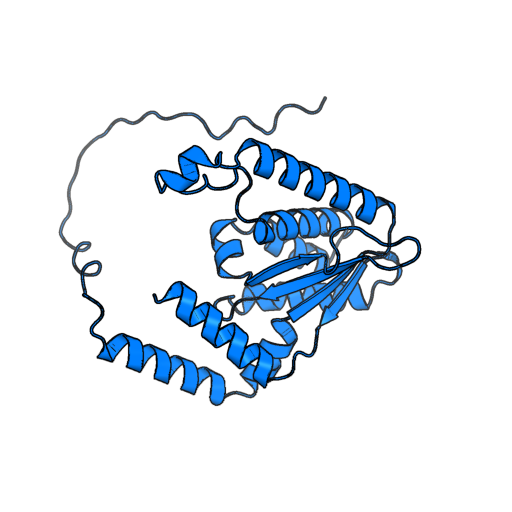7 LYS A O 1
ATOM 1522 N N . ASP A 1 198 ? -12.399 2.801 16.756 1.00 70.38 198 ASP A N 1
ATOM 1523 C CA . ASP A 1 198 ? -13.442 3.599 16.101 1.00 70.38 198 ASP A CA 1
ATOM 1524 C C . ASP A 1 198 ? -13.221 3.760 14.598 1.00 70.38 198 ASP A C 1
ATOM 1526 O O . ASP A 1 198 ? -14.171 3.936 13.841 1.00 70.38 198 ASP A O 1
ATOM 1530 N N . LEU A 1 199 ? -11.971 3.644 14.140 1.00 70.44 199 LEU A N 1
ATOM 1531 C CA . LEU A 1 199 ? -11.627 3.913 12.749 1.00 70.44 199 LEU A CA 1
ATOM 1532 C C . LEU A 1 199 ? -12.156 2.850 11.783 1.00 70.44 199 LEU A C 1
ATOM 1534 O O . LEU A 1 199 ? -12.113 3.113 10.598 1.00 70.44 199 LEU A O 1
ATOM 1538 N N . GLN A 1 200 ? -12.661 1.688 12.236 1.00 82.81 200 GLN A N 1
ATOM 1539 C CA . GLN A 1 200 ? -13.094 0.554 11.384 1.00 82.81 200 GLN A CA 1
ATOM 1540 C C . GLN A 1 200 ? -12.017 0.056 10.394 1.00 82.81 200 GLN A C 1
ATOM 1542 O O . GLN A 1 200 ? -12.301 -0.716 9.477 1.00 82.81 200 GLN A O 1
ATOM 1547 N N . TRP A 1 201 ? -10.768 0.458 10.609 1.00 84.25 201 TRP A N 1
ATOM 1548 C CA . TRP A 1 201 ? -9.587 0.047 9.866 1.00 84.25 201 TRP A CA 1
ATOM 1549 C C . TRP A 1 201 ? -8.577 -0.506 10.866 1.00 84.25 201 TRP A C 1
ATOM 1551 O O . TRP A 1 201 ? -8.356 0.090 11.917 1.00 84.25 201 TRP A O 1
ATOM 1561 N N . VAL A 1 202 ? -7.979 -1.652 10.557 1.00 83.69 202 VAL A N 1
ATOM 1562 C CA . VAL A 1 202 ? -6.948 -2.272 11.403 1.00 83.69 202 VAL A CA 1
ATOM 1563 C C . VAL A 1 202 ? -5.746 -2.581 10.533 1.00 83.69 202 VAL A C 1
ATOM 1565 O O . VAL A 1 202 ? -5.914 -3.118 9.448 1.00 83.69 202 VAL A O 1
ATOM 1568 N N . LEU A 1 203 ? -4.545 -2.253 10.993 1.00 79.44 203 LEU A N 1
ATOM 1569 C CA . LEU A 1 203 ? -3.307 -2.580 10.295 1.00 79.44 203 LEU A CA 1
ATOM 1570 C C . LEU A 1 203 ? -2.475 -3.511 11.174 1.00 79.44 203 LEU A C 1
ATOM 1572 O O . LEU A 1 203 ? -2.128 -3.158 12.301 1.00 79.44 203 LEU A O 1
ATOM 1576 N N . GLU A 1 204 ? -2.192 -4.703 10.663 1.00 81.00 204 GLU A N 1
ATOM 1577 C CA . GLU A 1 204 ? -1.512 -5.776 11.385 1.00 81.00 204 GLU A CA 1
ATOM 1578 C C . GLU A 1 204 ? -0.215 -6.158 10.662 1.00 81.00 204 GLU A C 1
ATOM 1580 O O . GLU A 1 204 ? -0.236 -6.372 9.448 1.00 81.00 204 GLU A O 1
ATOM 1585 N N . PRO A 1 205 ? 0.921 -6.287 11.365 1.00 74.81 205 PRO A N 1
ATOM 1586 C CA . PRO A 1 205 ? 2.125 -6.841 10.762 1.00 74.81 205 PRO A CA 1
ATOM 1587 C C . PRO A 1 205 ? 1.915 -8.332 10.471 1.00 74.81 205 PRO A C 1
ATOM 1589 O O . PRO A 1 205 ? 1.525 -9.105 11.351 1.00 74.81 205 PRO A O 1
ATOM 1592 N N . MET A 1 206 ? 2.193 -8.758 9.240 1.00 70.88 206 MET A N 1
ATOM 1593 C CA . MET A 1 206 ? 2.165 -10.170 8.877 1.00 70.88 206 MET A CA 1
ATOM 1594 C C . MET A 1 206 ? 3.518 -10.807 9.175 1.00 70.88 206 MET A C 1
ATOM 1596 O O . MET A 1 206 ? 4.540 -10.434 8.604 1.00 70.88 206 MET A O 1
ATOM 1600 N N . ARG A 1 207 ? 3.523 -11.837 10.027 1.00 59.03 207 ARG A N 1
ATOM 1601 C CA . ARG A 1 207 ? 4.702 -12.690 10.204 1.00 59.03 207 ARG A CA 1
ATOM 1602 C C . ARG A 1 207 ? 4.814 -13.631 9.009 1.00 59.03 207 ARG A C 1
ATOM 1604 O O . ARG A 1 207 ? 4.219 -14.705 9.008 1.00 59.03 207 ARG A O 1
ATOM 1611 N N . ALA A 1 208 ? 5.560 -13.223 7.990 1.00 54.50 208 ALA A N 1
ATOM 1612 C CA . ALA A 1 208 ? 5.994 -14.148 6.955 1.00 54.50 208 ALA A CA 1
ATOM 1613 C C . ALA A 1 208 ? 7.163 -15.000 7.492 1.00 54.50 208 ALA A C 1
ATOM 1615 O O . ALA A 1 208 ? 8.049 -14.463 8.166 1.00 54.50 208 ALA A O 1
ATOM 1616 N N . PRO A 1 209 ? 7.193 -16.319 7.229 1.00 53.06 209 PRO A N 1
ATOM 1617 C CA . PRO A 1 209 ? 8.342 -17.141 7.582 1.00 53.06 209 PRO A CA 1
ATOM 1618 C C . PRO A 1 209 ? 9.592 -16.619 6.858 1.00 53.06 209 PRO A C 1
ATOM 1620 O O . PRO A 1 209 ? 9.547 -16.287 5.674 1.00 53.06 209 PRO A O 1
ATOM 1623 N N . GLN A 1 210 ? 10.716 -16.549 7.573 1.00 51.94 210 GLN A N 1
ATOM 1624 C CA . GLN A 1 210 ? 11.980 -15.952 7.113 1.00 51.94 210 GLN A CA 1
ATOM 1625 C C . GLN A 1 210 ? 12.442 -16.476 5.740 1.00 51.94 210 GLN A C 1
ATOM 1627 O O . GLN A 1 210 ? 12.968 -15.722 4.924 1.00 51.94 210 GLN A O 1
ATOM 1632 N N . THR A 1 211 ? 12.180 -17.752 5.455 1.00 53.53 211 THR A N 1
ATOM 1633 C CA . THR A 1 211 ? 12.482 -18.418 4.181 1.00 53.53 211 THR A CA 1
ATOM 1634 C C . THR A 1 211 ? 11.680 -17.874 3.000 1.00 53.53 211 THR A C 1
ATOM 1636 O O . THR A 1 211 ? 12.208 -17.776 1.893 1.00 53.53 211 THR A O 1
ATOM 1639 N N . GLN A 1 212 ? 10.420 -17.493 3.213 1.00 55.78 212 GLN A N 1
ATOM 1640 C CA . GLN A 1 212 ? 9.570 -16.939 2.161 1.00 55.78 212 GLN A CA 1
ATOM 1641 C C . GLN A 1 212 ? 10.024 -15.532 1.776 1.00 55.78 212 GLN A C 1
ATOM 1643 O O . GLN A 1 212 ? 10.125 -15.221 0.593 1.00 55.78 212 GLN A O 1
ATOM 1648 N N . VAL A 1 213 ? 10.385 -14.711 2.761 1.00 52.56 213 VAL A N 1
ATOM 1649 C CA . VAL A 1 213 ? 10.814 -13.341 2.477 1.00 52.56 213 VAL A CA 1
ATOM 1650 C C . VAL A 1 213 ? 12.204 -13.304 1.867 1.00 52.56 213 VAL A C 1
ATOM 1652 O O . VAL A 1 213 ? 12.418 -12.549 0.933 1.00 52.56 213 VAL A O 1
ATOM 1655 N N . GLN A 1 214 ? 13.138 -14.157 2.297 1.00 53.44 214 GLN A N 1
ATOM 1656 C CA . GLN A 1 214 ? 14.428 -14.283 1.608 1.00 53.44 214 GLN A CA 1
ATOM 1657 C C . GLN A 1 214 ? 14.255 -14.647 0.129 1.00 53.44 214 GLN A C 1
ATOM 1659 O O . GLN A 1 214 ? 14.980 -14.125 -0.716 1.00 53.44 214 GLN A O 1
ATOM 1664 N N . LYS A 1 215 ? 13.273 -15.499 -0.189 1.00 59.28 215 LYS A N 1
ATOM 1665 C CA . LYS A 1 215 ? 12.927 -15.847 -1.567 1.00 59.28 215 LYS A CA 1
ATOM 1666 C C . LYS A 1 215 ? 12.334 -14.653 -2.321 1.00 59.28 215 LYS A C 1
ATOM 1668 O O . LYS A 1 215 ? 12.825 -14.334 -3.392 1.00 59.28 215 LYS A O 1
ATOM 1673 N N . GLU A 1 216 ? 11.341 -13.963 -1.766 1.00 57.88 216 GLU A N 1
ATOM 1674 C CA . GLU A 1 216 ? 10.727 -12.775 -2.392 1.00 57.88 216 GLU A CA 1
ATOM 1675 C C . GLU A 1 216 ? 11.740 -11.640 -2.604 1.00 57.88 216 GLU A C 1
ATOM 1677 O O . GLU A 1 216 ? 11.764 -10.994 -3.651 1.00 57.88 216 GLU A O 1
ATOM 1682 N N . LEU A 1 217 ? 12.631 -11.445 -1.635 1.00 56.03 217 LEU A N 1
ATOM 1683 C CA . LEU A 1 217 ? 13.706 -10.464 -1.673 1.00 56.03 217 LEU A CA 1
ATOM 1684 C C . LEU A 1 217 ? 14.712 -10.786 -2.781 1.00 56.03 217 LEU A C 1
ATOM 1686 O O . LEU A 1 217 ? 15.127 -9.908 -3.534 1.00 56.03 217 LEU A O 1
ATOM 1690 N N . TRP A 1 218 ? 15.052 -12.066 -2.912 1.00 57.59 218 TRP A N 1
ATOM 1691 C CA . TRP A 1 218 ? 15.910 -12.575 -3.971 1.00 57.59 218 TRP A CA 1
ATOM 1692 C C . TRP A 1 218 ? 15.285 -12.436 -5.361 1.00 57.59 218 TRP A C 1
ATOM 1694 O O . TRP A 1 218 ? 15.968 -11.999 -6.284 1.00 57.59 218 TRP A O 1
ATOM 1704 N N . GLU A 1 219 ? 14.000 -12.758 -5.511 1.00 62.00 219 GLU A N 1
ATOM 1705 C CA . GLU A 1 219 ? 13.276 -12.586 -6.776 1.00 62.00 219 GLU A CA 1
ATOM 1706 C C . GLU A 1 219 ? 13.154 -11.103 -7.158 1.00 62.00 219 GLU A C 1
ATOM 1708 O O . GLU A 1 219 ? 13.387 -10.747 -8.310 1.00 62.00 219 GLU A O 1
ATOM 1713 N N . THR A 1 220 ? 12.889 -10.221 -6.188 1.00 55.19 220 THR A N 1
ATOM 1714 C CA . THR A 1 220 ? 12.811 -8.766 -6.417 1.00 55.19 220 THR A CA 1
ATOM 1715 C C . THR A 1 220 ? 14.153 -8.197 -6.871 1.00 55.19 220 THR A C 1
ATOM 1717 O O . THR A 1 220 ? 14.201 -7.399 -7.805 1.00 55.19 220 THR A O 1
ATOM 1720 N N . LEU A 1 221 ? 15.254 -8.614 -6.234 1.00 56.12 221 LEU A N 1
ATOM 1721 C CA . LEU A 1 221 ? 16.597 -8.197 -6.639 1.00 56.12 221 LEU A CA 1
ATOM 1722 C C . LEU A 1 221 ? 16.929 -8.715 -8.038 1.00 56.12 221 LEU A C 1
ATOM 1724 O O . LEU A 1 221 ? 17.311 -7.925 -8.893 1.00 56.12 221 LEU A O 1
ATOM 1728 N N . LYS A 1 222 ? 16.706 -10.008 -8.299 1.00 58.22 222 LYS A N 1
ATOM 1729 C CA . LYS A 1 222 ? 16.934 -10.616 -9.616 1.00 58.22 222 LYS A CA 1
ATOM 1730 C C . LYS A 1 222 ? 16.174 -9.912 -10.732 1.00 58.22 222 LYS A C 1
ATOM 1732 O O . LYS A 1 222 ? 16.767 -9.636 -11.765 1.00 58.22 222 LYS A O 1
ATOM 1737 N N . ALA A 1 223 ? 14.890 -9.629 -10.522 1.00 57.81 223 ALA A N 1
ATOM 1738 C CA . ALA A 1 223 ? 14.039 -8.993 -11.521 1.00 57.81 223 ALA A CA 1
ATOM 1739 C C . ALA A 1 223 ? 14.475 -7.559 -11.860 1.00 57.81 223 ALA A C 1
ATOM 1741 O O . ALA A 1 223 ? 14.143 -7.073 -12.933 1.00 57.81 223 ALA A O 1
ATOM 1742 N N . ARG A 1 224 ? 15.200 -6.882 -10.957 1.00 51.19 224 ARG A N 1
ATOM 1743 C CA . ARG A 1 224 ? 15.672 -5.500 -11.153 1.00 51.19 224 ARG A CA 1
ATOM 1744 C C . ARG A 1 224 ? 17.153 -5.391 -11.538 1.00 51.19 224 ARG A C 1
ATOM 1746 O O . ARG A 1 224 ? 17.589 -4.307 -11.907 1.00 51.19 224 ARG A O 1
ATOM 1753 N N . THR A 1 225 ? 17.926 -6.474 -11.436 1.00 47.41 225 THR A N 1
ATOM 1754 C CA . THR A 1 225 ? 19.336 -6.540 -11.873 1.00 47.41 225 THR A CA 1
ATOM 1755 C C . THR A 1 225 ? 19.545 -7.270 -13.204 1.00 47.41 225 THR A C 1
ATOM 1757 O O . THR A 1 225 ? 20.684 -7.353 -13.656 1.00 47.41 225 THR A O 1
ATOM 1760 N N . ALA A 1 226 ? 18.490 -7.857 -13.776 1.00 43.66 226 ALA A N 1
ATOM 1761 C CA . ALA A 1 226 ? 18.494 -8.524 -15.082 1.00 43.66 226 ALA A CA 1
ATOM 1762 C C . ALA A 1 226 ? 18.040 -7.559 -16.183 1.00 43.66 226 ALA A C 1
ATOM 1764 O O . ALA A 1 226 ? 18.559 -7.697 -17.312 1.00 43.66 226 ALA A O 1
#